Protein AF-A0AAW1U7J5-F1 (afdb_monomer)

Nearest PDB structures (foldseek):
  4kqg-assembly1_A  TM=2.653E-01  e=1.008E+00  Salmonella enterica subsp. enterica serovar Typhimurium str. LT2
  4kqi-assembly1_A-2  TM=2.482E-01  e=2.403E+00  Salmonella enterica subsp. enterica serovar Typhimurium str. LT2
  7yfx-assembly1_A  TM=1.403E-01  e=8.371E-01  Homo sapiens
  7yg6-assembly1_A  TM=1.435E-01  e=1.762E+00  Ephydatia fluviatilis

Radius of gyration: 17.74 Å; Cα contacts (8 Å, |Δi|>4): 328; chains: 1; bounding box: 47×43×51 Å

Foldseek 3Di:
DDPPCPWAEAEEEFAVNLVVVLVVCQVPPAQDDDDVDDDDRDRQFWLLSVLQVSLVVVVVVVVDPRHFEYEYFYFALDCPDVVVVVLCVQCVPPDQDQDARPDRRHTDDPNSVSQSSHSNSSLNSLLHNVVCCLVNNQAEQSHKYKYACNHPQRQWIWIDHHNDIDTDPQLRDPDRGRLVSVVSVVVVCVVVTHPHYDYDDPDVVSVVVVD

Solvent-accessible surface area (backbone atoms only — not comparable to full-atom values): 12088 Å² total; per-residue (Å²): 139,74,94,75,83,72,51,39,25,32,40,40,39,32,31,67,50,56,52,48,48,46,43,62,68,46,65,45,87,64,83,68,82,83,65,97,72,86,80,81,87,72,79,66,58,21,49,37,48,44,45,45,56,52,30,51,58,60,53,54,54,55,74,41,89,54,34,37,36,39,36,46,32,35,47,45,75,55,93,85,39,70,64,47,54,54,37,52,65,76,39,74,90,58,96,70,84,82,56,83,71,85,51,46,83,34,62,58,64,92,67,41,79,60,42,81,64,37,63,66,34,45,43,36,51,41,26,50,50,56,73,43,36,80,78,45,43,85,39,48,75,86,28,39,38,36,42,32,20,27,49,95,59,43,36,45,23,35,38,36,35,37,95,46,74,44,79,39,76,91,56,50,40,87,60,52,46,19,62,72,44,43,51,56,55,50,54,52,40,49,76,76,57,37,69,42,80,46,77,51,67,88,52,66,66,50,58,63,75,72,108

Sequence (211 aa):
MTASERGLNTRILASYELLNYCKYLFDSDGFYRKSPKSQLLVEVLTFGDFAEVFFKKIMEFYALPGVKRIDLIFDRYDDISIKFLETKLRIQNQIIKNIIISNDSTKIPTDCKAFPTNAHNKLQLVRFLCANAPKYAQVKEDCEMYICGGFDDTTKCFKLQGSSICEVLELQSNHLEADSRMFAHIFHAVRIQSAHIIIISADTDVFVLAV

Organism: NCBI:txid420089

Mean predicted aligned error: 10.11 Å

pLDDT: mean 75.15, std 18.45, range [29.33, 96.88]

Secondary structure (DSSP, 8-state):
--TT--PEEEEEEEHHHHHHHHHHHHHSTTT----SS--------BHHHHHHHHHHHHHHGGGSTTEEEEEEEPPP--TTSHHHHHHHHHTTT--PPP----STTPBPPS-TTTGGG-HHHHHHHHHHHHHHHHHH----TT-EEEEESSSSSTT-EEEEETTEEEE-GGG----SSHHHHHHHHHHHHHHHTEEEEEEE---HHHHHHT-

Structure (mmCIF, N/CA/C/O backbone):
data_AF-A0AAW1U7J5-F1
#
_entry.id   AF-A0AAW1U7J5-F1
#
loop_
_atom_site.group_PDB
_atom_site.id
_atom_site.type_symbol
_atom_site.label_atom_id
_atom_site.label_alt_id
_atom_site.label_comp_id
_atom_site.label_asym_id
_atom_site.label_entity_id
_atom_site.label_seq_id
_atom_site.pdbx_PDB_ins_code
_atom_site.Cartn_x
_atom_site.Cartn_y
_atom_site.Cartn_z
_atom_site.occupancy
_atom_site.B_iso_or_equiv
_atom_site.auth_seq_id
_atom_site.auth_comp_id
_atom_site.auth_asym_id
_atom_site.auth_atom_id
_atom_site.pdbx_PDB_model_num
ATOM 1 N N . MET A 1 1 ? -31.516 2.464 24.614 1.00 37.09 1 MET A N 1
ATOM 2 C CA . MET A 1 1 ? -30.494 2.074 23.620 1.00 37.09 1 MET A CA 1
ATOM 3 C C . MET A 1 1 ? -30.322 3.218 22.638 1.00 37.09 1 MET A C 1
ATOM 5 O O . MET A 1 1 ? -31.229 3.487 21.864 1.00 37.09 1 MET A O 1
ATOM 9 N N . THR A 1 2 ? -29.222 3.958 22.749 1.00 30.81 2 THR A N 1
ATOM 10 C CA . THR A 1 2 ? -28.882 5.104 21.893 1.00 30.81 2 THR A CA 1
ATOM 11 C C . THR A 1 2 ? -28.003 4.649 20.729 1.00 30.81 2 THR A C 1
ATOM 13 O O . THR A 1 2 ? -27.149 3.787 20.891 1.00 30.81 2 THR A O 1
ATOM 16 N N . ALA A 1 3 ? -28.221 5.231 19.551 1.00 35.44 3 ALA A N 1
ATOM 17 C CA . ALA A 1 3 ? -27.654 4.848 18.255 1.00 35.44 3 ALA A CA 1
ATOM 18 C C . ALA A 1 3 ? -26.143 5.148 18.058 1.00 35.44 3 ALA A C 1
ATOM 20 O O . ALA A 1 3 ? -25.737 5.523 16.955 1.00 35.44 3 ALA A O 1
ATOM 21 N N . SER A 1 4 ? -25.312 5.027 19.102 1.00 37.19 4 SER A N 1
ATOM 22 C CA . SER A 1 4 ? -23.892 5.425 19.080 1.00 37.19 4 SER A CA 1
ATOM 23 C C . SER A 1 4 ? -22.879 4.282 18.949 1.00 37.19 4 SER A C 1
ATOM 25 O O . SER A 1 4 ? -21.699 4.568 18.795 1.00 37.19 4 SER A O 1
ATOM 27 N N . GLU A 1 5 ? -23.291 3.014 18.926 1.00 42.34 5 GLU A N 1
ATOM 28 C CA . GLU A 1 5 ? -22.397 1.879 18.622 1.00 42.34 5 GLU A CA 1
ATOM 29 C C . GLU A 1 5 ? -22.378 1.576 17.116 1.00 42.34 5 GLU A C 1
ATOM 31 O O . GLU A 1 5 ? -22.622 0.456 16.669 1.00 42.34 5 GLU A O 1
ATOM 36 N N . ARG A 1 6 ? -22.131 2.597 16.287 1.00 45.94 6 ARG A N 1
ATOM 37 C CA . ARG A 1 6 ? -21.821 2.356 14.872 1.00 45.94 6 ARG A CA 1
ATOM 38 C C . ARG A 1 6 ? -20.408 1.795 14.824 1.00 45.94 6 ARG A C 1
ATOM 40 O O . ARG A 1 6 ? -19.452 2.542 15.008 1.00 45.94 6 ARG A O 1
ATOM 47 N N . GLY A 1 7 ? -20.305 0.481 14.659 1.00 51.81 7 GLY A N 1
ATOM 48 C CA . GLY A 1 7 ? -19.026 -0.209 14.620 1.00 51.81 7 GLY A CA 1
ATOM 49 C C . GLY A 1 7 ? -18.080 0.349 13.554 1.00 51.81 7 GLY A C 1
ATOM 50 O O . GLY A 1 7 ? -18.493 1.012 12.601 1.00 51.81 7 GLY A O 1
ATOM 51 N N . LEU A 1 8 ? -16.788 0.113 13.765 1.00 56.59 8 LEU A N 1
ATOM 52 C CA . LEU A 1 8 ? -15.719 0.629 12.918 1.00 56.59 8 LEU A CA 1
ATOM 53 C C . LEU A 1 8 ? -15.859 0.059 11.500 1.00 56.59 8 LEU A C 1
ATOM 55 O O . LEU A 1 8 ? -15.988 -1.158 11.325 1.00 56.59 8 LEU A O 1
ATOM 59 N N . ASN A 1 9 ? -15.838 0.943 10.500 1.00 68.81 9 ASN A N 1
ATOM 60 C CA . ASN A 1 9 ? -15.804 0.554 9.097 1.00 68.81 9 ASN A CA 1
ATOM 61 C C . ASN A 1 9 ? -14.342 0.426 8.658 1.00 68.81 9 ASN A C 1
ATOM 63 O O . ASN A 1 9 ? -13.539 1.346 8.848 1.00 68.81 9 ASN A O 1
ATOM 67 N N . THR A 1 10 ? -14.020 -0.694 8.019 1.00 70.69 10 THR A N 1
ATOM 68 C CA . THR A 1 10 ? -12.684 -0.978 7.484 1.00 70.69 10 THR A CA 1
ATOM 69 C C . THR A 1 10 ? -12.745 -1.051 5.966 1.00 70.69 10 THR A C 1
ATOM 71 O O . THR A 1 10 ? -13.644 -1.686 5.408 1.00 70.69 10 THR A O 1
ATOM 74 N N . ARG A 1 11 ? -11.796 -0.398 5.288 1.00 74.44 11 ARG A N 1
ATOM 75 C CA . ARG A 1 11 ? -11.639 -0.475 3.829 1.00 74.44 11 ARG A CA 1
ATOM 76 C C . ARG A 1 11 ? -10.357 -1.203 3.471 1.00 74.44 11 ARG A C 1
ATOM 78 O O . ARG A 1 11 ? -9.285 -0.819 3.921 1.00 74.44 11 ARG A O 1
ATOM 85 N N . ILE A 1 12 ? -10.471 -2.220 2.628 1.00 69.56 12 ILE A N 1
ATOM 86 C CA . ILE A 1 12 ? -9.329 -3.021 2.180 1.00 69.56 12 ILE A CA 1
ATOM 87 C C . ILE A 1 12 ? -9.182 -2.842 0.672 1.00 69.56 12 ILE A C 1
ATOM 89 O O . ILE A 1 12 ? -10.137 -3.049 -0.082 1.00 69.56 12 ILE A O 1
ATOM 93 N N . LEU A 1 13 ? -7.993 -2.408 0.256 1.00 71.56 13 LEU A N 1
ATOM 94 C CA . LEU A 1 13 ? -7.638 -2.058 -1.116 1.00 71.56 13 LEU A CA 1
ATOM 95 C C . LEU A 1 13 ? -6.526 -2.991 -1.606 1.00 71.56 13 LEU A C 1
ATOM 97 O O . LEU A 1 13 ? -5.436 -3.036 -1.029 1.00 71.56 13 LEU A O 1
ATOM 101 N N . ALA A 1 14 ? -6.800 -3.714 -2.691 1.00 61.44 14 ALA A N 1
ATOM 102 C CA . ALA A 1 14 ? -5.860 -4.647 -3.306 1.00 61.44 14 ALA A CA 1
ATOM 103 C C . ALA A 1 14 ? -4.998 -3.999 -4.399 1.00 61.44 14 ALA A C 1
ATOM 105 O O . ALA A 1 14 ? -5.389 -3.023 -5.043 1.00 61.44 14 ALA A O 1
ATOM 106 N N . SER A 1 15 ? -3.837 -4.601 -4.659 1.00 57.75 15 SER A N 1
ATOM 107 C CA . SER A 1 15 ? -2.801 -4.089 -5.562 1.00 57.75 15 SER A CA 1
ATOM 108 C C . SER A 1 15 ? -3.293 -3.810 -6.983 1.00 57.75 15 SER A C 1
ATOM 110 O O . SER A 1 15 ? -2.866 -2.831 -7.598 1.00 57.75 15 SER A O 1
ATOM 112 N N . TYR A 1 16 ? -4.204 -4.640 -7.500 1.00 50.31 16 TYR A N 1
ATOM 113 C CA . TYR A 1 16 ? -4.695 -4.536 -8.871 1.00 50.31 16 TYR A CA 1
ATOM 114 C C . TYR A 1 16 ? -5.473 -3.234 -9.096 1.00 50.31 16 TYR A C 1
ATOM 116 O O . TYR A 1 16 ? -5.286 -2.564 -10.113 1.00 50.31 16 TYR A O 1
ATOM 124 N N . GLU A 1 17 ? -6.261 -2.813 -8.105 1.00 50.72 17 GLU A N 1
ATOM 125 C CA . GLU A 1 17 ? -6.959 -1.525 -8.104 1.00 50.72 17 GLU A CA 1
ATOM 126 C C . GLU A 1 17 ? -5.979 -0.359 -8.047 1.00 50.72 17 GLU A C 1
ATOM 128 O O . GLU A 1 17 ? -6.113 0.601 -8.801 1.00 50.72 17 GLU A O 1
ATOM 133 N N . LEU A 1 18 ? -4.942 -0.466 -7.211 1.00 54.41 18 LEU A N 1
ATOM 134 C CA . LEU A 1 18 ? -3.921 0.570 -7.044 1.00 54.41 18 LEU A CA 1
ATOM 135 C C . LEU A 1 18 ? -3.080 0.738 -8.319 1.00 54.41 18 LEU A C 1
ATOM 137 O O . LEU A 1 18 ? -2.801 1.865 -8.724 1.00 54.41 18 LEU A O 1
ATOM 141 N N . LEU A 1 19 ? -2.737 -0.357 -9.005 1.00 52.56 19 LEU A N 1
ATOM 142 C CA . LEU A 1 19 ? -1.993 -0.357 -10.270 1.00 52.56 19 LEU A CA 1
ATOM 143 C C . LEU A 1 19 ? -2.857 0.018 -11.480 1.00 52.56 19 LEU A C 1
ATOM 145 O O . LEU A 1 19 ? -2.350 0.645 -12.408 1.00 52.56 19 LEU A O 1
ATOM 149 N N . ASN A 1 20 ? -4.153 -0.296 -11.489 1.00 50.88 20 ASN A N 1
ATOM 150 C CA . ASN A 1 20 ? -5.071 0.276 -12.475 1.00 50.88 20 ASN A CA 1
ATOM 151 C C . ASN A 1 20 ? -5.303 1.765 -12.213 1.00 50.88 20 ASN A C 1
ATOM 153 O O . ASN A 1 20 ? -5.402 2.529 -13.165 1.00 50.88 20 ASN A O 1
ATOM 157 N N . TYR A 1 21 ? -5.285 2.214 -10.957 1.00 51.72 21 TYR A N 1
ATOM 158 C CA . TYR A 1 21 ? -5.214 3.634 -10.618 1.00 51.72 21 TYR A CA 1
ATOM 159 C C . TYR A 1 21 ? -3.942 4.277 -11.170 1.00 51.72 21 TYR A C 1
ATOM 161 O O . TYR A 1 21 ? -4.008 5.368 -11.728 1.00 51.72 21 TYR A O 1
ATOM 169 N N . CYS A 1 22 ? -2.805 3.577 -11.083 1.00 50.31 22 CYS A N 1
ATOM 170 C CA . CYS A 1 22 ? -1.570 3.984 -11.745 1.00 50.31 22 CYS A CA 1
ATOM 171 C C . CYS A 1 22 ? -1.787 4.082 -13.257 1.00 50.31 22 CYS A C 1
ATOM 173 O O . CYS A 1 22 ? -1.478 5.118 -13.823 1.00 50.31 22 CYS A O 1
ATOM 175 N N . LYS A 1 23 ? -2.398 3.077 -13.904 1.00 48.69 23 LYS A N 1
ATOM 176 C CA . LYS A 1 23 ? -2.769 3.159 -15.328 1.00 48.69 23 LYS A CA 1
ATOM 177 C C . LYS A 1 23 ? -3.668 4.355 -15.617 1.00 48.69 23 LYS A C 1
ATOM 179 O O . LYS A 1 23 ? -3.368 5.081 -16.539 1.00 48.69 23 LYS A O 1
ATOM 184 N N . TYR A 1 24 ? -4.694 4.653 -14.823 1.00 49.06 24 TYR A N 1
ATOM 185 C CA . TYR A 1 24 ? -5.525 5.850 -15.020 1.00 49.06 24 TYR A CA 1
ATOM 186 C C . TYR A 1 24 ? -4.761 7.164 -14.822 1.00 49.06 24 TYR A C 1
ATOM 188 O O . TYR A 1 24 ? -5.084 8.153 -15.476 1.00 49.06 24 TYR A O 1
ATOM 196 N N . LEU A 1 25 ? -3.769 7.184 -13.931 1.00 48.84 25 LEU A N 1
ATOM 197 C CA . LEU A 1 25 ? -2.843 8.305 -13.766 1.00 48.84 25 LEU A CA 1
ATOM 198 C C . LEU A 1 25 ? -1.830 8.381 -14.929 1.00 48.84 25 LEU A C 1
ATOM 200 O O . LEU A 1 25 ? -1.331 9.460 -15.214 1.00 48.84 25 LEU A O 1
ATOM 204 N N . PHE A 1 26 ? -1.570 7.267 -15.619 1.00 46.38 26 PHE A N 1
ATOM 205 C CA . PHE A 1 26 ? -0.575 7.111 -16.685 1.00 46.38 26 PHE A CA 1
ATOM 206 C C . PHE A 1 26 ? -1.138 7.150 -18.129 1.00 46.38 26 PHE A C 1
ATOM 208 O O . PHE A 1 26 ? -0.406 7.525 -19.041 1.00 46.38 26 PHE A O 1
ATOM 215 N N . ASP A 1 27 ? -2.401 6.771 -18.364 1.00 40.53 27 ASP A N 1
ATOM 216 C CA . ASP A 1 27 ? -3.018 6.548 -19.689 1.00 40.53 27 ASP A CA 1
ATOM 217 C C . ASP A 1 27 ? -3.861 7.725 -20.199 1.00 40.53 27 ASP A C 1
ATOM 219 O O . ASP A 1 27 ? -4.221 7.744 -21.377 1.00 40.53 27 ASP A O 1
ATOM 223 N N . SER A 1 28 ? -4.199 8.721 -19.374 1.00 36.72 28 SER A N 1
ATOM 224 C CA . SER A 1 28 ? -4.905 9.902 -19.885 1.00 36.72 28 SER A CA 1
ATOM 225 C C . SER A 1 28 ? -3.916 10.817 -20.612 1.00 36.72 28 SER A C 1
ATOM 227 O O . SER A 1 28 ? -3.286 11.614 -19.936 1.00 36.72 28 SER A O 1
ATOM 229 N N . ASP A 1 29 ? -3.739 10.649 -21.929 1.00 36.91 29 ASP A N 1
ATOM 230 C CA . ASP A 1 29 ? -3.160 11.564 -22.947 1.00 36.91 29 ASP A CA 1
ATOM 231 C C . ASP A 1 29 ? -2.323 12.788 -22.469 1.00 36.91 29 ASP A C 1
ATOM 233 O O . ASP A 1 29 ? -2.483 13.908 -22.954 1.00 36.91 29 ASP A O 1
ATOM 237 N N . GLY A 1 30 ? -1.384 12.577 -21.539 1.00 39.81 30 GLY A N 1
ATOM 238 C CA . GLY A 1 30 ? -0.792 13.639 -20.718 1.00 39.81 30 GLY A CA 1
ATOM 239 C C . GLY A 1 30 ? -1.782 14.137 -19.657 1.00 39.81 30 GLY A C 1
ATOM 240 O O . GLY A 1 30 ? -2.872 14.562 -20.008 1.00 39.81 30 GLY A O 1
ATOM 241 N N . PHE A 1 31 ? -1.401 14.053 -18.374 1.00 47.09 31 PHE A N 1
ATOM 242 C CA . PHE A 1 31 ? -2.051 14.477 -17.111 1.00 47.09 31 PHE A CA 1
ATOM 243 C C . PHE A 1 31 ? -3.155 15.577 -17.137 1.00 47.09 31 PHE A C 1
ATOM 245 O O . PHE A 1 31 ? -3.137 16.529 -16.358 1.00 47.09 31 PHE A O 1
ATOM 252 N N . TYR A 1 32 ? -4.191 15.433 -17.961 1.00 35.47 32 TYR A N 1
ATOM 253 C CA . TYR A 1 32 ? -5.271 16.397 -18.142 1.00 35.47 32 TYR A CA 1
ATOM 254 C C . TYR A 1 32 ? -6.621 15.683 -18.080 1.00 35.47 32 TYR A C 1
ATOM 256 O O . TYR A 1 32 ? -7.311 15.505 -19.083 1.00 35.47 32 TYR A O 1
ATOM 264 N N . ARG A 1 33 ? -7.084 15.343 -16.874 1.00 32.91 33 ARG A N 1
ATOM 265 C CA . ARG A 1 33 ? -8.532 15.225 -16.655 1.00 32.91 33 ARG A CA 1
ATOM 266 C C . ARG A 1 33 ? -9.073 16.602 -16.281 1.00 32.91 33 ARG A C 1
ATOM 268 O O . ARG A 1 33 ? -8.924 17.054 -15.149 1.00 32.91 33 ARG A O 1
ATOM 275 N N . LYS A 1 34 ? -9.729 17.266 -17.239 1.00 29.33 34 LYS A N 1
ATOM 276 C CA . LYS A 1 34 ? -10.626 18.398 -16.964 1.00 29.33 34 LYS A CA 1
ATOM 277 C C . LYS A 1 34 ? -11.736 17.921 -16.017 1.00 29.33 34 LYS A C 1
ATOM 279 O O . LYS A 1 34 ? -12.674 17.256 -16.445 1.00 29.33 34 LYS A O 1
ATOM 284 N N . SER A 1 35 ? -11.638 18.268 -14.736 1.00 33.41 35 SER A N 1
ATOM 285 C CA . SER A 1 35 ? -12.807 18.337 -13.853 1.00 33.41 35 SER A CA 1
ATOM 286 C C . SER A 1 35 ? -13.672 19.529 -14.299 1.00 33.41 35 SER A C 1
ATOM 288 O O . SER A 1 35 ? -13.108 20.601 -14.536 1.00 33.41 35 SER A O 1
ATOM 290 N N . PRO A 1 36 ? -15.011 19.410 -14.424 1.00 35.56 36 PRO A N 1
ATOM 291 C CA . PRO A 1 36 ? -15.847 20.477 -14.982 1.00 35.56 36 PRO A CA 1
ATOM 292 C C . PRO A 1 36 ? -15.944 21.754 -14.137 1.00 35.56 36 PRO A C 1
ATOM 294 O O . PRO A 1 36 ? -16.615 22.690 -14.563 1.00 35.56 36 PRO A O 1
ATOM 297 N N . LYS A 1 37 ? -15.332 21.827 -12.948 1.00 32.97 37 LYS A N 1
ATOM 298 C CA . LYS A 1 37 ? -15.386 23.019 -12.089 1.00 32.97 37 LYS A CA 1
ATOM 299 C C . LYS A 1 37 ? -14.062 23.213 -11.339 1.00 32.97 37 LYS A C 1
ATOM 301 O O . LYS A 1 37 ? -13.830 22.593 -10.313 1.00 32.97 37 LYS A O 1
ATOM 306 N N . SER A 1 38 ? -13.198 24.045 -11.924 1.00 39.78 38 SER A N 1
ATOM 307 C CA . SER A 1 38 ? -12.177 24.898 -11.283 1.00 39.78 38 SER A CA 1
ATOM 308 C C . SER A 1 38 ? -11.554 24.435 -9.949 1.00 39.78 38 SER A C 1
ATOM 310 O O . SER A 1 38 ? -12.132 24.702 -8.901 1.00 39.78 38 SER A O 1
ATOM 312 N N . GLN A 1 39 ? -10.328 23.888 -9.991 1.00 35.62 39 GLN A N 1
ATOM 313 C CA . GLN A 1 39 ? -9.107 24.420 -9.333 1.00 35.62 39 GLN A CA 1
ATOM 314 C C . GLN A 1 39 ? -7.958 23.380 -9.336 1.00 35.62 39 GLN A C 1
ATOM 316 O O . GLN A 1 39 ? -8.137 22.254 -8.890 1.00 35.62 39 GLN A O 1
ATOM 321 N N . LEU A 1 40 ? -6.786 23.819 -9.827 1.00 33.94 40 LEU A N 1
ATOM 322 C CA . LEU A 1 40 ? -5.441 23.202 -9.795 1.00 33.94 40 LEU A CA 1
ATOM 323 C C . LEU A 1 40 ? -5.241 21.850 -10.513 1.00 33.94 40 LEU A C 1
ATOM 325 O O . LEU A 1 40 ? -5.468 20.773 -9.970 1.00 33.94 40 LEU A O 1
ATOM 329 N N . LEU A 1 41 ? -4.705 21.933 -11.737 1.00 41.28 41 LEU A N 1
ATOM 330 C CA . LEU A 1 41 ? -4.000 20.833 -12.399 1.00 41.28 41 LEU A CA 1
ATOM 331 C C . LEU A 1 41 ? -2.649 20.658 -11.693 1.00 41.28 41 LEU A C 1
ATOM 333 O O . LEU A 1 41 ? -1.786 21.523 -11.818 1.00 41.28 41 LEU A O 1
ATOM 337 N N . VAL A 1 42 ? -2.478 19.586 -10.922 1.00 50.94 42 VAL A N 1
ATOM 338 C CA . VAL A 1 42 ? -1.154 19.202 -10.414 1.00 50.94 42 VAL A CA 1
ATOM 339 C C . VAL A 1 42 ? -0.480 18.403 -11.520 1.00 50.94 42 VAL A C 1
ATOM 341 O O . VAL A 1 42 ? -0.927 17.306 -11.853 1.00 50.94 42 VAL A O 1
ATOM 344 N N . GLU A 1 43 ? 0.541 18.986 -12.140 1.00 64.00 43 GLU A N 1
ATOM 345 C CA . GLU A 1 43 ? 1.389 18.277 -13.093 1.00 64.00 43 GLU A CA 1
ATOM 346 C C . GLU A 1 43 ? 2.219 17.252 -12.311 1.00 64.00 43 GLU A C 1
ATOM 348 O O . GLU A 1 43 ? 3.011 17.615 -11.447 1.00 64.00 43 GLU A O 1
ATOM 353 N N . VAL A 1 44 ? 1.992 15.964 -12.562 1.00 73.81 44 VAL A N 1
ATOM 354 C CA . VAL A 1 44 ? 2.709 14.885 -11.877 1.00 73.81 44 VAL A CA 1
ATOM 355 C C . VAL A 1 44 ? 3.938 14.541 -12.713 1.00 73.81 44 VAL A C 1
ATOM 357 O O . VAL A 1 44 ? 3.861 13.774 -13.672 1.00 73.81 44 VAL A O 1
ATOM 360 N N . LEU A 1 45 ? 5.073 15.157 -12.390 1.00 82.62 45 LEU A N 1
ATOM 361 C CA . LEU A 1 45 ? 6.310 15.039 -13.170 1.00 82.62 45 LEU A CA 1
ATOM 362 C C . LEU A 1 45 ? 7.269 14.003 -12.590 1.00 82.62 45 LEU A C 1
ATOM 364 O O . LEU A 1 45 ? 8.114 13.446 -13.302 1.00 82.62 45 LEU A O 1
ATOM 368 N N . THR A 1 46 ? 7.153 13.758 -11.293 1.00 89.69 46 THR A N 1
ATOM 369 C CA . THR A 1 46 ? 8.068 12.935 -10.517 1.00 89.69 46 THR A CA 1
ATOM 370 C C . THR A 1 46 ? 7.323 11.870 -9.720 1.00 89.69 46 THR A C 1
ATOM 372 O O . THR A 1 46 ? 6.113 11.957 -9.496 1.00 89.69 46 THR A O 1
ATOM 375 N N . PHE A 1 47 ? 8.037 10.833 -9.284 1.00 89.06 47 PHE A N 1
ATOM 376 C CA . PHE A 1 47 ? 7.454 9.810 -8.419 1.00 89.06 47 PHE A CA 1
ATOM 377 C C . PHE A 1 47 ? 7.023 10.385 -7.060 1.00 89.06 47 PHE A C 1
ATOM 379 O O . PHE A 1 47 ? 6.063 9.885 -6.479 1.00 89.06 47 PHE A O 1
ATOM 386 N N . GLY A 1 48 ? 7.649 11.467 -6.588 1.00 92.38 48 GLY A N 1
ATOM 387 C CA . GLY A 1 48 ? 7.203 12.222 -5.417 1.00 92.38 48 GLY A CA 1
ATOM 388 C C . GLY A 1 48 ? 5.821 12.844 -5.609 1.00 92.38 48 GLY A C 1
ATOM 389 O O . GLY A 1 48 ? 4.937 12.616 -4.783 1.00 92.38 48 GLY A O 1
ATOM 390 N N . ASP A 1 49 ? 5.609 13.545 -6.728 1.00 88.00 49 ASP A N 1
ATOM 391 C CA . ASP A 1 49 ? 4.293 14.108 -7.081 1.00 88.00 49 ASP A CA 1
ATOM 392 C C . ASP A 1 49 ? 3.244 12.991 -7.175 1.00 88.00 49 ASP A C 1
ATOM 394 O O . ASP A 1 49 ? 2.100 13.128 -6.734 1.00 88.00 49 ASP A O 1
ATOM 398 N N . PHE A 1 50 ? 3.648 11.844 -7.733 1.00 86.81 50 PHE A N 1
ATOM 399 C CA . PHE A 1 50 ? 2.782 10.680 -7.853 1.00 86.81 50 PHE A CA 1
ATOM 400 C C . PHE A 1 50 ? 2.385 10.128 -6.485 1.00 86.81 50 PHE A C 1
ATOM 402 O O . PHE A 1 50 ? 1.199 9.889 -6.258 1.00 86.81 50 PHE A O 1
ATOM 409 N N . ALA A 1 51 ? 3.341 9.937 -5.571 1.00 90.19 51 ALA A N 1
ATOM 410 C CA . ALA A 1 51 ? 3.056 9.458 -4.223 1.00 90.19 51 ALA A CA 1
ATOM 411 C C . ALA A 1 51 ? 2.146 10.425 -3.464 1.00 90.19 51 ALA A C 1
ATOM 413 O O . ALA A 1 51 ? 1.206 9.975 -2.811 1.00 90.19 51 ALA A O 1
ATOM 414 N N . GLU A 1 52 ? 2.360 11.735 -3.592 1.00 90.12 52 GLU A N 1
ATOM 415 C CA . GLU A 1 52 ? 1.491 12.735 -2.975 1.00 90.12 52 GLU A CA 1
ATOM 416 C C . GLU A 1 52 ? 0.044 12.601 -3.469 1.00 90.12 52 GLU A C 1
ATOM 418 O O . GLU A 1 52 ? -0.879 12.465 -2.661 1.00 90.12 52 GLU A O 1
ATOM 423 N N . VAL A 1 53 ? -0.169 12.562 -4.789 1.00 85.50 53 VAL A N 1
ATOM 424 C CA . VAL A 1 53 ? -1.511 12.401 -5.375 1.00 85.50 53 VAL A CA 1
ATOM 425 C C . VAL A 1 53 ? -2.129 11.056 -4.993 1.00 85.50 53 VAL A C 1
ATOM 427 O O . VAL A 1 53 ? -3.318 10.994 -4.670 1.00 85.50 53 VAL A O 1
ATOM 430 N N . PHE A 1 54 ? -1.338 9.984 -5.016 1.00 86.38 54 PHE A N 1
ATOM 431 C CA . PHE A 1 54 ? -1.766 8.640 -4.648 1.00 86.38 54 PHE A CA 1
ATOM 432 C C . PHE A 1 54 ? -2.261 8.600 -3.199 1.00 86.38 54 PHE A C 1
ATOM 434 O O . PHE A 1 54 ? -3.426 8.280 -2.958 1.00 86.38 54 P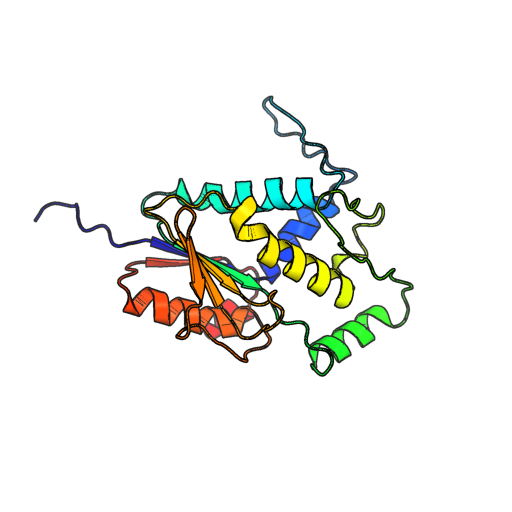HE A O 1
ATOM 441 N N . PHE A 1 55 ? -1.423 8.986 -2.234 1.00 89.19 55 PHE A N 1
ATOM 442 C CA . PHE A 1 55 ? -1.781 8.929 -0.819 1.00 89.19 55 PHE A CA 1
ATOM 443 C C . PHE A 1 55 ? -2.873 9.928 -0.457 1.00 89.19 55 PHE A C 1
ATOM 445 O O . PHE A 1 55 ? -3.749 9.573 0.329 1.00 89.19 55 PHE A O 1
ATOM 452 N N . LYS A 1 56 ? -2.915 11.115 -1.077 1.00 86.62 56 LYS A N 1
ATOM 453 C CA . LYS A 1 56 ? -4.025 12.062 -0.899 1.00 86.62 56 LYS A CA 1
ATOM 454 C C . LYS A 1 56 ? -5.372 11.416 -1.227 1.00 86.62 56 LYS A C 1
ATOM 456 O O . LYS A 1 56 ? -6.296 11.519 -0.426 1.00 86.62 56 LYS A O 1
ATOM 461 N N . LYS A 1 57 ? -5.468 10.690 -2.345 1.00 83.00 57 LYS A N 1
ATOM 462 C CA . LYS A 1 57 ? -6.693 9.962 -2.716 1.00 83.00 57 LYS A CA 1
ATOM 463 C C . LYS A 1 57 ? -7.018 8.823 -1.760 1.00 83.00 57 LYS A C 1
ATOM 465 O O . LYS A 1 57 ? -8.181 8.624 -1.432 1.00 83.00 57 LYS A O 1
ATOM 470 N N . ILE A 1 58 ? -6.013 8.094 -1.275 1.00 85.31 58 ILE A N 1
ATOM 471 C CA . ILE A 1 58 ? -6.247 7.086 -0.234 1.00 85.31 58 ILE A CA 1
ATOM 472 C C . ILE A 1 58 ? -6.795 7.746 1.041 1.00 85.31 58 ILE A C 1
ATOM 474 O O . ILE A 1 58 ? -7.718 7.218 1.656 1.00 85.31 58 ILE A O 1
ATOM 478 N N . MET A 1 59 ? -6.281 8.919 1.422 1.00 88.56 59 MET A N 1
ATOM 479 C CA . MET A 1 59 ? -6.721 9.622 2.630 1.00 88.56 59 MET A CA 1
ATOM 480 C C . MET A 1 59 ? -8.175 10.105 2.533 1.00 88.56 59 MET A C 1
ATOM 482 O O . MET A 1 59 ? -8.848 10.195 3.559 1.00 88.56 59 MET A O 1
ATOM 486 N N . GLU A 1 60 ? -8.698 10.357 1.328 1.00 86.06 60 GLU A N 1
ATOM 487 C CA . GLU A 1 60 ? -10.107 10.728 1.121 1.00 86.06 60 GLU A CA 1
ATOM 488 C C . GLU A 1 60 ? -11.079 9.652 1.635 1.00 86.06 60 GLU A C 1
ATOM 490 O O . GLU A 1 60 ? -12.187 9.982 2.061 1.00 86.06 60 GLU A O 1
ATOM 495 N N . PHE A 1 61 ? -10.673 8.378 1.696 1.00 84.25 61 PHE A N 1
ATOM 496 C CA . PHE A 1 61 ? -11.517 7.322 2.261 1.00 84.25 61 PHE A CA 1
ATOM 497 C C . PHE A 1 61 ? -11.809 7.513 3.754 1.00 84.25 61 PHE A C 1
ATOM 499 O O . PHE A 1 61 ? -12.883 7.111 4.199 1.00 84.25 61 PHE A O 1
ATOM 506 N N . TYR A 1 62 ? -10.926 8.166 4.517 1.00 86.62 62 TYR A N 1
ATOM 507 C CA . TYR A 1 62 ? -11.190 8.498 5.924 1.00 86.62 62 TYR A CA 1
ATOM 508 C C . TYR A 1 62 ? -12.243 9.600 6.100 1.00 86.62 62 TYR A C 1
ATOM 510 O O . TYR A 1 62 ? -12.767 9.775 7.199 1.00 86.62 62 TYR A O 1
ATOM 518 N N . ALA A 1 63 ? -12.582 10.351 5.044 1.00 85.25 63 ALA A N 1
ATOM 519 C CA . ALA A 1 63 ? -13.692 11.305 5.089 1.00 85.25 63 ALA A CA 1
ATOM 520 C C . ALA A 1 63 ? -15.063 10.606 5.065 1.00 85.25 63 ALA A C 1
ATOM 522 O O . ALA A 1 63 ? -16.086 11.230 5.355 1.00 85.25 63 ALA A O 1
ATOM 523 N N . LEU A 1 64 ? -15.103 9.313 4.727 1.00 82.38 64 LEU A N 1
ATOM 524 C CA . LEU A 1 64 ? -16.332 8.536 4.720 1.00 82.38 64 LEU A CA 1
ATOM 525 C C . LEU A 1 64 ? -16.751 8.172 6.154 1.00 82.38 64 LEU A C 1
ATOM 527 O O . LEU A 1 64 ? -15.905 7.798 6.971 1.00 82.38 64 LEU A O 1
ATOM 531 N N . PRO A 1 65 ? -18.057 8.225 6.479 1.00 79.69 65 PRO A N 1
ATOM 532 C CA . PRO A 1 65 ? -18.532 7.968 7.832 1.00 79.69 65 PRO A CA 1
ATOM 533 C C . PRO A 1 65 ? -18.063 6.620 8.394 1.00 79.69 65 PRO A C 1
ATOM 535 O O . PRO A 1 65 ? -18.277 5.565 7.795 1.00 79.69 65 PRO A O 1
ATOM 538 N N . GLY A 1 66 ? -17.447 6.666 9.577 1.00 81.25 66 GLY A N 1
ATOM 539 C CA . GLY A 1 66 ? -17.033 5.486 10.338 1.00 81.25 66 GLY A CA 1
ATOM 540 C C . GLY A 1 66 ? -15.772 4.781 9.832 1.00 81.25 66 GLY A C 1
ATOM 541 O O . GLY A 1 66 ? -15.374 3.799 10.452 1.00 81.25 66 GLY A O 1
ATOM 542 N N . VAL A 1 67 ? -15.135 5.246 8.747 1.00 85.44 67 VAL A N 1
ATOM 543 C CA . VAL A 1 67 ? -13.882 4.647 8.261 1.00 85.44 67 VAL A CA 1
ATOM 544 C C . VAL A 1 67 ? -12.733 5.070 9.166 1.00 85.44 67 VAL A C 1
ATOM 546 O O . VAL A 1 67 ? -12.378 6.246 9.209 1.00 85.44 67 VAL A O 1
ATOM 549 N N . LYS A 1 68 ? -12.156 4.107 9.887 1.00 89.81 68 LYS A N 1
ATOM 550 C CA . LYS A 1 68 ? -10.991 4.319 10.768 1.00 89.81 68 LYS A CA 1
ATOM 551 C C . LYS A 1 68 ? -9.780 3.491 10.379 1.00 89.81 68 LYS A C 1
ATOM 553 O O . LYS A 1 68 ? -8.693 3.754 10.872 1.00 89.81 68 LYS A O 1
ATOM 558 N N . ARG A 1 69 ? -9.957 2.534 9.471 1.00 91.75 69 ARG A N 1
ATOM 559 C CA . ARG A 1 69 ? -8.905 1.624 9.048 1.00 91.75 69 ARG A CA 1
ATOM 560 C C . ARG A 1 69 ? -8.873 1.477 7.533 1.00 91.75 69 ARG A C 1
ATOM 562 O O . ARG A 1 69 ? -9.918 1.250 6.912 1.00 91.75 69 ARG A O 1
ATOM 569 N N . ILE A 1 70 ? -7.676 1.592 6.965 1.00 90.94 70 ILE A N 1
ATOM 570 C CA . ILE A 1 70 ? -7.400 1.322 5.553 1.00 90.94 70 ILE A CA 1
ATOM 571 C C . ILE A 1 70 ? -6.251 0.325 5.433 1.00 90.94 70 ILE A C 1
ATOM 573 O O . ILE A 1 70 ? -5.181 0.552 5.986 1.00 90.94 70 ILE A O 1
ATOM 577 N N . ASP A 1 71 ? -6.426 -0.722 4.636 1.00 91.62 71 ASP A N 1
ATOM 578 C CA . ASP A 1 71 ? -5.376 -1.702 4.361 1.00 91.62 71 ASP A CA 1
ATOM 579 C C . ASP A 1 71 ? -4.969 -1.597 2.882 1.00 91.62 71 ASP A C 1
ATOM 581 O O . ASP A 1 71 ? -5.785 -1.834 1.991 1.00 91.62 71 ASP A O 1
ATOM 585 N N . LEU A 1 72 ? -3.717 -1.207 2.624 1.00 91.06 72 LEU A N 1
ATOM 586 C CA . LEU A 1 72 ? -3.079 -1.125 1.309 1.00 91.06 72 LEU A CA 1
ATOM 587 C C . LEU A 1 72 ? -2.211 -2.362 1.072 1.00 91.06 72 LEU A C 1
ATOM 589 O O . LEU A 1 72 ? -1.124 -2.499 1.639 1.00 91.06 72 LEU A O 1
ATOM 593 N N . ILE A 1 73 ? -2.683 -3.259 0.214 1.00 89.44 73 ILE A N 1
ATOM 594 C CA . ILE A 1 73 ? -2.084 -4.584 0.051 1.00 89.44 73 ILE A CA 1
ATOM 595 C C . ILE A 1 73 ? -1.500 -4.702 -1.351 1.00 89.44 73 ILE A C 1
ATOM 597 O O . ILE A 1 73 ? -2.242 -4.714 -2.333 1.00 89.44 73 ILE A O 1
ATOM 601 N N . PHE A 1 74 ? -0.174 -4.792 -1.457 1.00 88.62 74 PHE A N 1
ATOM 602 C CA . PHE A 1 74 ? 0.507 -4.973 -2.737 1.00 88.62 74 PHE A CA 1
ATOM 603 C C . PHE A 1 74 ? 0.864 -6.436 -3.006 1.00 88.62 74 PHE A C 1
ATOM 605 O O . PHE A 1 74 ? 1.148 -7.202 -2.084 1.00 88.62 74 PHE A O 1
ATOM 612 N N . ASP A 1 75 ? 0.897 -6.803 -4.290 1.00 85.38 75 ASP A N 1
ATOM 613 C CA . ASP A 1 75 ? 1.495 -8.063 -4.722 1.00 85.38 75 ASP A CA 1
ATOM 614 C C . ASP A 1 75 ? 2.978 -8.084 -4.366 1.00 85.38 75 ASP A C 1
ATOM 616 O O . ASP A 1 75 ? 3.669 -7.061 -4.431 1.00 85.38 75 ASP A O 1
ATOM 620 N N . ARG A 1 76 ? 3.486 -9.280 -4.098 1.00 84.94 76 ARG A N 1
ATOM 621 C CA . ARG A 1 76 ? 4.917 -9.538 -4.048 1.00 84.94 76 ARG A CA 1
ATOM 622 C C . ARG A 1 76 ? 5.450 -9.836 -5.443 1.00 84.94 76 ARG A C 1
ATOM 624 O O . ARG A 1 76 ? 4.830 -10.547 -6.233 1.00 84.94 76 ARG A O 1
ATOM 631 N N . TYR A 1 77 ? 6.644 -9.325 -5.717 1.00 75.44 77 TYR A N 1
ATOM 632 C CA . TYR A 1 77 ? 7.379 -9.565 -6.959 1.00 75.44 77 TYR A CA 1
ATOM 633 C C . TYR A 1 77 ? 8.703 -10.259 -6.643 1.00 75.44 77 TYR A C 1
ATOM 635 O O . TYR A 1 77 ? 9.772 -9.686 -6.829 1.00 75.44 77 TYR A O 1
ATOM 643 N N . ASP A 1 78 ? 8.626 -11.478 -6.111 1.00 71.81 78 ASP A N 1
ATOM 644 C CA . ASP A 1 78 ? 9.820 -12.266 -5.808 1.00 71.81 78 ASP A CA 1
ATOM 645 C C . ASP A 1 78 ? 10.411 -12.870 -7.100 1.00 71.81 78 ASP A C 1
ATOM 647 O O . ASP A 1 78 ? 9.668 -13.381 -7.949 1.00 71.81 78 ASP A O 1
ATOM 651 N N . ASP A 1 79 ? 11.744 -12.872 -7.216 1.00 59.59 79 ASP A N 1
ATOM 652 C CA . ASP A 1 79 ? 12.500 -13.235 -8.432 1.00 59.59 79 ASP A CA 1
ATOM 653 C C . ASP A 1 79 ? 12.302 -14.691 -8.917 1.00 59.59 79 ASP A C 1
ATOM 655 O O . ASP A 1 79 ? 12.631 -15.015 -10.056 1.00 59.59 79 ASP A O 1
ATOM 659 N N . ILE A 1 80 ? 11.744 -15.578 -8.082 1.00 58.44 80 ILE A N 1
ATOM 660 C CA . ILE A 1 80 ? 11.577 -17.022 -8.366 1.00 58.44 80 ILE A CA 1
ATOM 661 C C . ILE A 1 80 ? 10.092 -17.397 -8.589 1.00 58.44 80 ILE A C 1
ATOM 663 O O . ILE A 1 80 ? 9.740 -18.559 -8.775 1.00 58.44 80 ILE A O 1
ATOM 667 N N . SER A 1 81 ? 9.176 -16.428 -8.579 1.00 54.62 81 SER A N 1
ATOM 668 C CA . SER A 1 81 ? 7.735 -16.715 -8.605 1.00 54.62 81 SER A CA 1
ATOM 669 C C . SER A 1 81 ? 7.182 -17.058 -10.001 1.00 54.62 81 SER A C 1
ATOM 671 O O . SER A 1 81 ? 7.693 -16.615 -11.029 1.00 54.62 81 SER A O 1
ATOM 673 N N . ILE A 1 82 ? 6.058 -17.787 -10.057 1.00 56.66 82 ILE A N 1
ATOM 674 C CA . ILE A 1 82 ? 5.288 -18.031 -11.301 1.00 56.66 82 ILE A CA 1
ATOM 675 C C . ILE A 1 82 ? 4.933 -16.704 -11.995 1.00 56.66 82 ILE A C 1
ATOM 677 O O . ILE A 1 82 ? 4.946 -16.605 -13.219 1.00 56.66 82 ILE A O 1
ATOM 681 N N . LYS A 1 83 ? 4.732 -15.639 -11.218 1.00 59.25 83 LYS A N 1
ATOM 682 C CA . LYS A 1 83 ? 4.460 -14.284 -11.707 1.00 59.25 83 LYS A CA 1
ATOM 683 C C . LYS A 1 83 ? 5.624 -13.685 -12.499 1.00 59.25 83 LYS A C 1
ATOM 685 O O . LYS A 1 83 ? 5.398 -12.950 -13.463 1.00 59.25 83 LYS A O 1
ATOM 690 N N . PHE A 1 84 ? 6.866 -14.028 -12.148 1.00 59.72 84 PHE A N 1
ATOM 691 C CA . PHE A 1 84 ? 8.043 -13.690 -12.949 1.00 59.72 84 PHE A CA 1
ATOM 692 C C . PHE A 1 84 ? 8.001 -14.397 -14.311 1.00 59.72 84 PHE A C 1
ATOM 694 O O . PHE A 1 84 ? 8.215 -13.753 -15.339 1.00 59.72 84 PHE A O 1
ATOM 701 N N . LEU A 1 85 ? 7.646 -15.687 -14.339 1.00 59.16 85 LEU A N 1
ATOM 702 C CA . LEU A 1 85 ? 7.466 -16.459 -15.575 1.00 59.16 85 LEU A CA 1
ATOM 703 C C . LEU A 1 85 ? 6.337 -15.895 -16.448 1.00 59.16 85 LEU A C 1
ATOM 705 O O . LEU A 1 85 ? 6.560 -15.652 -17.633 1.00 59.16 85 LEU A O 1
ATOM 709 N N . 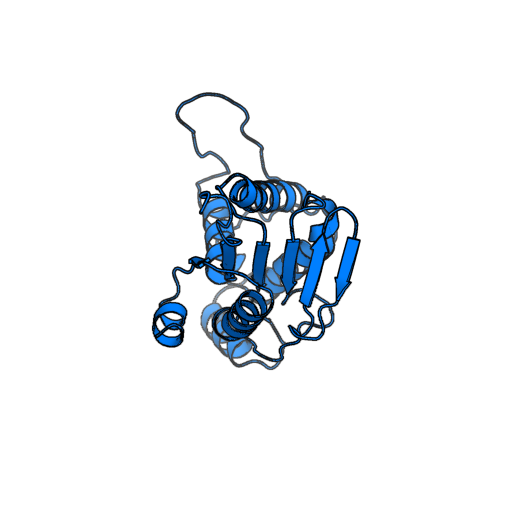GLU A 1 86 ? 5.165 -15.607 -15.881 1.00 60.84 86 GLU A N 1
ATOM 710 C CA . GLU A 1 86 ? 4.062 -14.970 -16.613 1.00 60.84 86 GLU A CA 1
ATOM 711 C C . GLU A 1 86 ? 4.460 -13.615 -17.193 1.00 60.84 86 GLU A C 1
ATOM 713 O O . GLU A 1 86 ? 4.159 -13.303 -18.344 1.00 60.84 86 GLU A O 1
ATOM 718 N N . THR A 1 87 ? 5.151 -12.795 -16.402 1.00 58.03 87 THR A N 1
ATOM 719 C CA . THR A 1 87 ? 5.592 -11.474 -16.849 1.00 58.03 87 THR A CA 1
ATOM 720 C C . THR A 1 87 ? 6.634 -11.600 -17.961 1.00 58.03 87 THR A C 1
ATOM 722 O O . THR A 1 87 ? 6.548 -10.899 -18.966 1.00 58.03 87 THR A O 1
ATOM 725 N N . LYS A 1 88 ? 7.561 -12.556 -17.853 1.00 59.16 88 LYS A N 1
ATOM 726 C CA . LYS A 1 88 ? 8.530 -12.874 -18.909 1.00 59.16 88 LYS A CA 1
ATOM 727 C C . LYS A 1 88 ? 7.843 -13.321 -20.206 1.00 59.16 88 LYS A C 1
ATOM 729 O O . LYS A 1 88 ? 8.274 -12.909 -21.280 1.00 59.16 88 LYS A O 1
ATOM 734 N N . LEU A 1 89 ? 6.765 -14.103 -20.115 1.00 60.72 89 LEU A N 1
ATOM 735 C CA . LEU A 1 89 ? 5.959 -14.520 -21.270 1.00 60.72 89 LEU A CA 1
ATOM 736 C C . LEU A 1 89 ? 5.169 -13.350 -21.882 1.00 60.72 89 LEU A C 1
ATOM 738 O O . LEU A 1 89 ? 5.108 -13.233 -23.102 1.00 60.72 89 LEU A O 1
ATOM 742 N N . ARG A 1 90 ? 4.630 -12.429 -21.069 1.00 60.47 90 ARG A N 1
ATOM 743 C CA . ARG A 1 90 ? 3.933 -11.217 -21.556 1.00 60.47 90 ARG A CA 1
ATOM 744 C C . ARG A 1 90 ? 4.871 -10.211 -22.246 1.00 60.47 90 ARG A C 1
ATOM 746 O O . ARG A 1 90 ? 4.417 -9.462 -23.104 1.00 60.4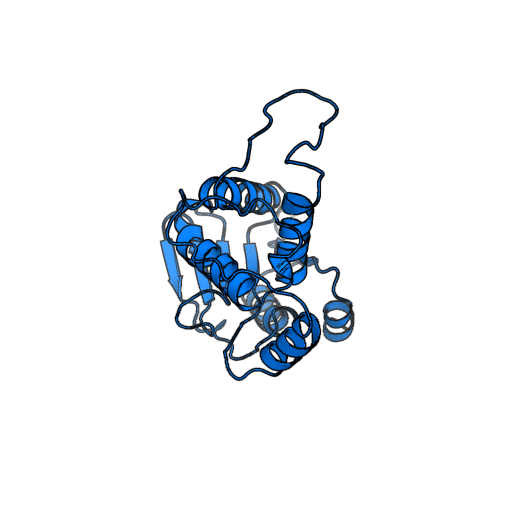7 90 ARG A O 1
ATOM 753 N N . ILE A 1 91 ? 6.160 -10.196 -21.893 1.00 61.59 91 ILE A N 1
ATOM 754 C CA . ILE A 1 91 ? 7.164 -9.227 -22.383 1.00 61.59 91 ILE A CA 1
ATOM 755 C C . ILE A 1 91 ? 8.033 -9.796 -23.518 1.00 61.59 91 ILE A C 1
ATOM 757 O O . ILE A 1 91 ? 8.856 -9.072 -24.066 1.00 61.59 91 ILE A O 1
ATOM 761 N N . GLN A 1 92 ? 7.854 -11.059 -23.927 1.00 53.03 92 GLN A N 1
ATOM 762 C CA . GLN A 1 92 ? 8.784 -11.800 -24.801 1.00 53.03 92 GLN A CA 1
ATOM 763 C C . GLN A 1 92 ? 9.196 -11.098 -26.117 1.00 53.03 92 GLN A C 1
ATOM 765 O O . GLN A 1 92 ? 10.213 -11.475 -26.689 1.00 53.03 92 GLN A O 1
ATOM 770 N N . ASN A 1 93 ? 8.482 -10.051 -26.554 1.00 53.97 93 ASN A N 1
ATOM 771 C CA . ASN A 1 93 ? 8.783 -9.249 -27.745 1.00 53.97 93 ASN A CA 1
ATOM 772 C C . ASN A 1 93 ? 8.879 -7.719 -27.508 1.00 53.97 93 ASN A C 1
ATOM 774 O O . ASN A 1 93 ? 8.815 -6.957 -28.471 1.00 53.97 93 ASN A O 1
ATOM 778 N N . GLN A 1 94 ? 9.004 -7.233 -26.265 1.00 57.59 94 GLN A N 1
ATOM 779 C CA . GLN A 1 94 ? 9.039 -5.792 -25.950 1.00 57.59 94 GLN A CA 1
ATOM 780 C C . GLN A 1 94 ? 10.330 -5.382 -25.222 1.00 57.59 94 GLN A C 1
ATOM 782 O O . GLN A 1 94 ? 10.663 -5.918 -24.167 1.00 57.59 94 GLN A O 1
ATOM 787 N N . ILE A 1 95 ? 11.038 -4.373 -25.748 1.00 59.75 95 ILE A N 1
ATOM 788 C CA . ILE A 1 95 ? 12.147 -3.714 -25.038 1.00 59.75 95 ILE A CA 1
ATOM 789 C C . ILE A 1 95 ? 11.537 -2.741 -24.024 1.00 59.75 95 ILE A C 1
ATOM 791 O O . ILE A 1 95 ? 11.278 -1.582 -24.344 1.00 59.75 95 ILE A O 1
ATOM 795 N N . ILE A 1 96 ? 11.289 -3.205 -22.800 1.00 64.44 96 ILE A N 1
ATOM 796 C CA . ILE A 1 96 ? 10.812 -2.343 -21.713 1.00 64.44 96 ILE A CA 1
ATOM 797 C C . ILE A 1 96 ? 12.002 -1.929 -20.853 1.00 64.44 96 ILE A C 1
ATOM 799 O O . ILE A 1 96 ? 12.731 -2.777 -20.340 1.00 64.44 96 ILE A O 1
ATOM 803 N N . LYS A 1 97 ? 12.201 -0.618 -20.679 1.00 71.62 97 LYS A N 1
ATOM 804 C CA . LYS A 1 97 ? 13.265 -0.094 -19.814 1.00 71.62 97 LYS A CA 1
ATOM 805 C C . LYS A 1 97 ? 12.956 -0.410 -18.350 1.00 71.62 97 LYS A C 1
ATOM 807 O O . LYS A 1 97 ? 11.858 -0.120 -17.875 1.00 71.62 97 LYS A O 1
ATOM 812 N N . ASN A 1 98 ? 13.947 -0.956 -17.648 1.00 76.94 98 ASN A N 1
ATOM 813 C CA . ASN A 1 98 ? 13.934 -1.045 -16.192 1.00 76.94 98 ASN A CA 1
ATOM 814 C C . ASN A 1 98 ? 14.221 0.335 -15.607 1.00 76.94 98 ASN A C 1
ATOM 816 O O . ASN A 1 98 ? 15.126 1.034 -16.070 1.00 76.94 98 ASN A O 1
ATOM 820 N N . ILE A 1 99 ? 13.444 0.725 -14.607 1.00 80.38 99 ILE A N 1
ATOM 821 C CA . ILE A 1 99 ? 13.467 2.074 -14.048 1.00 80.38 99 ILE A CA 1
ATOM 822 C C . ILE A 1 99 ? 13.791 1.972 -12.577 1.00 80.38 99 ILE A C 1
ATOM 824 O O . ILE A 1 99 ? 13.127 1.252 -11.843 1.00 80.38 99 ILE A O 1
ATOM 828 N N . ILE A 1 100 ? 14.816 2.707 -12.163 1.00 85.25 100 ILE A N 1
ATOM 829 C CA . ILE A 1 100 ? 15.234 2.790 -10.770 1.00 85.25 100 ILE A CA 1
ATOM 830 C C . ILE A 1 100 ? 14.604 4.048 -10.185 1.00 85.25 100 ILE A C 1
ATOM 832 O O . ILE A 1 100 ? 14.834 5.146 -10.697 1.00 85.25 100 ILE A O 1
ATOM 836 N N . ILE A 1 101 ? 13.809 3.884 -9.129 1.00 87.75 101 ILE A N 1
ATOM 837 C CA . ILE A 1 101 ? 13.208 5.005 -8.406 1.00 87.75 101 ILE A CA 1
ATOM 838 C C . ILE A 1 101 ? 14.097 5.317 -7.207 1.00 87.75 101 ILE A C 1
ATOM 840 O O . ILE A 1 101 ? 13.951 4.732 -6.138 1.00 87.75 101 ILE A O 1
ATOM 844 N N . SER A 1 102 ? 15.060 6.215 -7.403 1.00 85.81 102 SER A N 1
ATOM 845 C CA . SER A 1 102 ? 16.078 6.510 -6.387 1.00 85.81 102 SER A CA 1
ATOM 846 C C . SER A 1 102 ? 15.578 7.449 -5.288 1.00 85.81 102 SER A C 1
ATOM 848 O O . SER A 1 102 ? 16.083 7.415 -4.170 1.00 85.81 102 SER A O 1
ATOM 850 N N . ASN A 1 103 ? 14.646 8.343 -5.623 1.00 90.75 103 ASN A N 1
ATOM 851 C CA . ASN A 1 103 ? 14.071 9.352 -4.727 1.00 90.75 103 ASN A CA 1
ATOM 852 C C . ASN A 1 103 ? 12.838 10.015 -5.360 1.00 90.75 103 ASN A C 1
ATOM 854 O O . ASN A 1 103 ? 12.529 9.781 -6.530 1.00 90.75 103 ASN A O 1
ATOM 858 N N . ASP A 1 104 ? 12.194 10.896 -4.601 1.00 91.50 104 ASP A N 1
ATOM 859 C CA . ASP A 1 104 ? 11.006 11.651 -5.004 1.00 91.50 104 ASP A CA 1
ATOM 860 C C . ASP A 1 104 ? 11.177 12.409 -6.317 1.00 91.50 104 ASP A C 1
ATOM 862 O O . ASP A 1 104 ? 10.277 12.383 -7.143 1.00 91.50 104 ASP A O 1
ATOM 866 N N . SER A 1 105 ? 12.338 13.025 -6.549 1.00 92.06 105 SER A N 1
ATOM 867 C CA . SER A 1 105 ? 12.626 13.814 -7.753 1.00 92.06 105 SER A CA 1
ATOM 868 C C . SER A 1 105 ? 12.863 12.958 -9.001 1.00 92.06 105 SER A C 1
ATOM 870 O O . SER A 1 105 ? 13.095 13.500 -10.087 1.00 92.06 105 SER A O 1
ATOM 872 N N . THR A 1 106 ? 12.836 11.626 -8.876 1.00 89.69 106 THR A N 1
ATOM 873 C CA . THR A 1 106 ? 12.935 10.726 -10.026 1.00 89.69 106 THR A CA 1
ATOM 874 C C . THR A 1 106 ? 11.764 11.004 -10.957 1.00 89.69 106 THR A C 1
ATOM 876 O O . THR A 1 106 ? 10.605 10.912 -10.556 1.00 89.69 106 THR A O 1
ATOM 879 N N . LYS A 1 107 ? 12.062 11.350 -12.210 1.00 87.06 107 LYS A N 1
ATOM 880 C CA . LYS A 1 107 ? 11.033 11.670 -13.199 1.00 87.06 107 LYS A CA 1
ATOM 881 C C . LYS A 1 107 ? 10.215 10.440 -13.552 1.00 87.06 107 LYS A C 1
ATOM 883 O O . LYS A 1 107 ? 10.764 9.350 -13.734 1.00 87.06 107 LYS A O 1
ATOM 888 N N . ILE A 1 108 ? 8.918 10.652 -13.725 1.00 82.38 108 ILE A N 1
ATOM 889 C CA . ILE A 1 108 ? 8.054 9.644 -14.318 1.00 82.38 108 ILE A CA 1
ATOM 890 C C . ILE A 1 108 ? 8.481 9.453 -15.781 1.00 82.38 108 ILE A C 1
ATOM 892 O O . ILE A 1 108 ? 8.791 10.428 -16.473 1.00 82.38 108 ILE A O 1
ATOM 896 N N . PRO A 1 109 ? 8.545 8.209 -16.273 1.00 75.56 109 PRO A N 1
ATOM 897 C CA . PRO A 1 109 ? 8.944 7.936 -17.647 1.00 75.56 109 PRO A CA 1
ATOM 898 C C . PRO A 1 109 ? 7.905 8.491 -18.613 1.00 75.56 109 PRO A C 1
ATOM 900 O O . PRO A 1 109 ? 6.711 8.343 -18.391 1.00 75.56 109 PRO A O 1
ATOM 903 N N . THR A 1 110 ? 8.340 9.056 -19.733 1.00 70.31 110 THR A N 1
ATOM 904 C CA . THR A 1 110 ? 7.418 9.593 -20.745 1.00 70.31 110 THR A CA 1
ATOM 905 C C . THR A 1 110 ? 6.538 8.522 -21.397 1.00 70.31 110 THR A C 1
ATOM 907 O O . THR A 1 110 ? 5.435 8.829 -21.834 1.00 70.31 110 THR A O 1
ATOM 910 N N . ASP A 1 111 ? 6.990 7.264 -21.432 1.00 64.88 111 ASP A N 1
ATOM 911 C CA . ASP A 1 111 ? 6.202 6.116 -21.893 1.00 64.88 111 ASP A CA 1
ATOM 912 C C . ASP A 1 111 ? 5.618 5.340 -20.704 1.00 64.88 111 ASP A C 1
ATOM 914 O O . ASP A 1 111 ? 6.120 4.293 -20.282 1.00 64.88 111 ASP A O 1
ATOM 918 N N . CYS A 1 112 ? 4.554 5.890 -20.120 1.00 65.25 112 CYS A N 1
ATOM 919 C CA . CYS A 1 112 ? 3.910 5.294 -18.956 1.00 65.25 112 CYS A CA 1
ATOM 920 C C . CYS A 1 112 ? 3.106 4.020 -19.278 1.00 65.25 112 CYS A C 1
ATOM 922 O O . CYS A 1 112 ? 2.786 3.263 -18.363 1.00 65.25 112 CYS A O 1
ATOM 924 N N . LYS A 1 113 ? 2.795 3.745 -20.554 1.00 66.31 113 LYS A N 1
ATOM 925 C CA . LYS A 1 113 ? 1.948 2.605 -20.955 1.00 66.31 113 LYS A CA 1
ATOM 926 C C . LYS A 1 113 ? 2.669 1.268 -20.796 1.00 66.31 113 LYS A C 1
ATOM 928 O O . LYS A 1 113 ? 2.064 0.278 -20.388 1.00 66.31 113 LYS A O 1
ATOM 933 N N . ALA A 1 114 ? 3.976 1.250 -21.059 1.00 66.88 114 ALA A N 1
ATOM 934 C CA . ALA A 1 114 ? 4.824 0.071 -20.878 1.00 66.88 114 ALA A CA 1
ATOM 935 C C . ALA A 1 114 ? 5.327 -0.106 -19.431 1.00 66.88 114 ALA A C 1
ATOM 937 O O . ALA A 1 114 ? 5.777 -1.186 -19.050 1.00 66.88 114 ALA A O 1
ATOM 938 N N . PHE A 1 115 ? 5.255 0.931 -18.592 1.00 73.62 115 PHE A N 1
ATOM 939 C CA . PHE A 1 115 ? 5.709 0.852 -17.202 1.00 73.62 115 PHE A CA 1
ATOM 940 C C . PHE A 1 115 ? 5.003 -0.253 -16.383 1.00 73.62 115 PHE A C 1
ATOM 942 O O . PHE A 1 115 ? 5.702 -1.101 -15.821 1.00 73.62 115 PHE A O 1
ATOM 949 N N . PRO A 1 116 ? 3.654 -0.330 -16.339 1.00 68.94 116 PRO A N 1
ATOM 950 C CA . PRO A 1 116 ? 2.932 -1.316 -15.541 1.00 68.94 116 PRO A CA 1
ATOM 951 C C . PRO A 1 116 ? 2.888 -2.709 -16.182 1.00 68.94 116 PRO A C 1
ATOM 953 O O . PRO A 1 116 ? 2.190 -3.578 -15.665 1.00 68.94 116 PRO A O 1
ATOM 956 N N . THR A 1 117 ? 3.572 -2.971 -17.297 1.00 70.31 117 THR A N 1
ATOM 957 C CA . THR A 1 117 ? 3.690 -4.337 -17.841 1.00 70.31 117 THR A CA 1
ATOM 958 C C . THR A 1 117 ? 4.970 -5.029 -17.373 1.00 70.31 117 THR A C 1
ATOM 960 O O . THR A 1 117 ? 5.015 -6.256 -17.345 1.00 70.31 117 THR A O 1
ATOM 963 N N . ASN A 1 118 ? 5.966 -4.274 -16.897 1.00 75.06 118 ASN A N 1
ATOM 964 C CA . ASN A 1 118 ? 7.237 -4.792 -16.397 1.00 75.06 118 ASN A CA 1
ATOM 965 C C . ASN A 1 118 ? 7.203 -5.031 -14.873 1.00 75.06 118 ASN A C 1
ATOM 967 O O . ASN A 1 118 ? 6.973 -4.112 -14.088 1.00 75.06 118 ASN A O 1
ATOM 971 N N . ALA A 1 119 ? 7.457 -6.274 -14.444 1.00 76.62 119 ALA A N 1
ATOM 972 C CA . ALA A 1 119 ? 7.448 -6.663 -13.028 1.00 76.62 119 ALA A CA 1
ATOM 973 C C . ALA A 1 119 ? 8.503 -5.930 -12.189 1.00 76.62 119 ALA A C 1
ATOM 975 O O . ALA A 1 119 ? 8.219 -5.563 -11.052 1.00 76.62 119 ALA A O 1
ATOM 976 N N . HIS A 1 120 ? 9.687 -5.667 -12.746 1.00 81.94 120 HIS A N 1
ATOM 977 C CA . HIS A 1 120 ? 10.723 -4.899 -12.062 1.00 81.94 120 HIS A CA 1
ATOM 978 C C . HIS A 1 120 ? 10.255 -3.464 -11.793 1.00 81.94 120 HIS A C 1
ATOM 980 O O . HIS A 1 120 ? 10.391 -2.969 -10.679 1.00 81.94 120 HIS A O 1
ATOM 986 N N . ASN A 1 121 ? 9.621 -2.821 -12.776 1.00 83.25 121 ASN A N 1
ATOM 987 C CA . ASN A 1 121 ? 9.076 -1.471 -12.620 1.00 83.25 121 ASN A CA 1
ATOM 988 C C . ASN A 1 121 ? 7.943 -1.421 -11.584 1.00 83.25 121 ASN A C 1
ATOM 990 O O . ASN A 1 121 ? 7.899 -0.506 -10.761 1.00 83.25 121 ASN A O 1
ATOM 994 N N . LYS A 1 122 ? 7.063 -2.432 -11.564 1.00 82.12 122 LYS A N 1
ATOM 995 C CA . LYS A 1 122 ? 6.035 -2.561 -10.518 1.00 82.12 122 LYS A CA 1
ATOM 996 C C . LYS A 1 122 ? 6.648 -2.720 -9.133 1.00 82.12 122 LYS A C 1
ATOM 998 O O . LYS A 1 122 ? 6.217 -2.036 -8.211 1.00 82.12 122 LYS A O 1
ATOM 1003 N N . LEU A 1 123 ? 7.655 -3.582 -8.992 1.00 84.88 123 LEU A N 1
ATOM 1004 C CA . LEU A 1 123 ? 8.358 -3.775 -7.727 1.00 84.88 123 LEU A CA 1
ATOM 1005 C C . LEU A 1 123 ? 8.997 -2.471 -7.244 1.00 84.88 123 LEU A C 1
ATOM 1007 O O . LEU A 1 123 ? 8.863 -2.127 -6.074 1.00 84.88 123 LEU A O 1
ATOM 1011 N N . GLN A 1 124 ? 9.656 -1.730 -8.136 1.00 87.56 124 GLN A N 1
ATOM 1012 C CA . GLN A 1 124 ? 10.264 -0.437 -7.814 1.00 87.56 124 GLN A CA 1
ATOM 1013 C C . GLN A 1 124 ? 9.216 0.569 -7.333 1.00 87.56 124 GLN A C 1
ATOM 1015 O O . GLN A 1 124 ? 9.416 1.213 -6.305 1.00 87.56 124 GLN A O 1
ATOM 1020 N N . LEU A 1 125 ? 8.070 0.652 -8.015 1.00 87.44 125 LEU A N 1
ATOM 1021 C CA . LEU A 1 125 ? 6.969 1.521 -7.604 1.00 87.44 125 LEU A CA 1
ATOM 1022 C C . LEU A 1 125 ? 6.400 1.126 -6.237 1.00 87.44 125 LEU A C 1
ATOM 1024 O O . LEU A 1 125 ? 6.228 1.977 -5.370 1.00 87.44 125 LEU A O 1
ATOM 1028 N N . VAL A 1 126 ? 6.126 -0.160 -6.033 1.00 89.19 126 VAL A N 1
ATOM 1029 C CA . VAL A 1 126 ? 5.573 -0.680 -4.778 1.00 89.19 126 VAL A CA 1
ATOM 1030 C C . VAL A 1 126 ? 6.545 -0.448 -3.616 1.00 89.19 126 VAL A C 1
ATOM 1032 O O . VAL A 1 126 ? 6.125 0.025 -2.561 1.00 89.19 126 VAL A O 1
ATOM 1035 N N . ARG A 1 127 ? 7.850 -0.667 -3.825 1.00 91.69 127 ARG A N 1
ATOM 1036 C CA . ARG A 1 127 ? 8.896 -0.329 -2.846 1.00 91.69 127 ARG A CA 1
ATOM 1037 C C . ARG A 1 127 ? 8.913 1.150 -2.505 1.00 91.69 127 ARG A C 1
ATOM 1039 O O . ARG A 1 127 ? 8.903 1.509 -1.329 1.00 91.69 127 ARG A O 1
ATOM 1046 N N . PHE A 1 128 ? 8.889 2.001 -3.525 1.00 92.88 128 PHE A N 1
ATOM 1047 C CA . PHE A 1 128 ? 8.874 3.445 -3.342 1.00 92.88 128 PHE A CA 1
ATOM 1048 C C . PHE A 1 128 ? 7.649 3.906 -2.536 1.00 92.88 128 PHE A C 1
ATOM 1050 O O . PHE A 1 128 ? 7.802 4.683 -1.594 1.00 92.88 128 PHE A O 1
ATOM 1057 N N . LEU A 1 129 ? 6.453 3.394 -2.843 1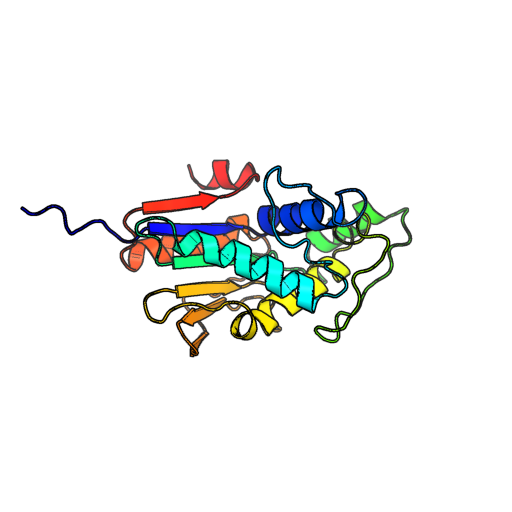.00 92.62 129 LEU A N 1
ATOM 1058 C CA . LEU A 1 129 ? 5.225 3.733 -2.116 1.00 92.62 129 LEU A CA 1
ATOM 1059 C C . LEU A 1 129 ? 5.252 3.242 -0.666 1.00 92.62 129 LEU A C 1
ATOM 1061 O O . LEU A 1 129 ? 4.905 4.009 0.229 1.00 92.62 129 LEU A O 1
ATOM 1065 N N . CYS A 1 130 ? 5.685 2.004 -0.410 1.00 92.94 130 CYS A N 1
ATOM 1066 C CA . CYS A 1 130 ? 5.784 1.473 0.952 1.00 92.94 130 CYS A CA 1
ATOM 1067 C C . CYS A 1 130 ? 6.791 2.253 1.804 1.00 92.94 130 CYS A C 1
ATOM 1069 O O . CYS A 1 130 ? 6.468 2.634 2.929 1.00 92.94 130 CYS A O 1
ATOM 1071 N N . ALA A 1 131 ? 7.978 2.538 1.263 1.00 93.44 131 ALA A N 1
ATOM 1072 C CA . ALA A 1 131 ? 9.020 3.275 1.973 1.00 93.44 131 ALA A CA 1
ATOM 1073 C C . ALA A 1 131 ? 8.614 4.725 2.278 1.00 93.44 131 ALA A C 1
ATOM 1075 O O . ALA A 1 131 ? 8.950 5.253 3.336 1.00 93.44 131 ALA A O 1
ATOM 1076 N N . ASN A 1 132 ? 7.864 5.364 1.374 1.00 93.88 132 ASN A N 1
ATOM 1077 C CA . ASN A 1 132 ? 7.450 6.757 1.526 1.00 93.88 132 ASN A CA 1
ATOM 1078 C C . ASN A 1 132 ? 6.054 6.932 2.142 1.00 93.88 132 ASN A C 1
ATOM 1080 O O . ASN A 1 132 ? 5.619 8.067 2.346 1.00 93.88 132 ASN A O 1
ATOM 1084 N N . ALA A 1 133 ? 5.355 5.849 2.490 1.00 94.00 133 ALA A N 1
ATOM 1085 C CA . ALA A 1 133 ? 4.046 5.937 3.129 1.00 94.00 133 ALA A CA 1
ATOM 1086 C C . ALA A 1 133 ? 4.061 6.819 4.394 1.00 94.00 133 ALA A C 1
ATOM 1088 O O . ALA A 1 133 ? 3.214 7.701 4.469 1.00 94.00 133 ALA A O 1
ATOM 1089 N N . PRO A 1 134 ? 5.032 6.725 5.328 1.00 93.31 134 PRO A N 1
ATOM 1090 C CA . PRO A 1 134 ? 5.049 7.592 6.515 1.00 93.31 134 PRO A CA 1
ATOM 1091 C C . PRO A 1 134 ? 5.181 9.086 6.200 1.00 93.31 134 PRO A C 1
ATOM 1093 O O . PRO A 1 134 ? 4.781 9.929 6.996 1.00 93.31 134 PRO A O 1
ATOM 1096 N N . LYS A 1 135 ? 5.757 9.420 5.040 1.00 93.69 135 LYS A N 1
ATOM 1097 C CA . LYS A 1 135 ? 5.937 10.800 4.590 1.00 93.69 135 LYS A CA 1
ATOM 1098 C C . LYS A 1 135 ? 4.661 11.374 3.972 1.00 93.69 135 LYS A C 1
ATOM 1100 O O . LYS A 1 135 ? 4.341 12.536 4.213 1.00 93.69 135 LYS A O 1
ATOM 1105 N N . TYR A 1 136 ? 3.963 10.588 3.153 1.00 93.06 136 TYR A N 1
ATOM 1106 C CA . TYR A 1 136 ? 2.836 11.071 2.344 1.00 93.06 136 TYR A CA 1
ATOM 1107 C C . TYR A 1 136 ? 1.461 10.692 2.906 1.00 93.06 136 TYR A C 1
ATOM 1109 O O . TYR A 1 136 ? 0.488 11.419 2.701 1.00 93.06 136 TYR A O 1
ATOM 1117 N N . ALA A 1 137 ? 1.355 9.576 3.626 1.00 89.56 137 ALA A N 1
ATOM 1118 C CA . ALA A 1 137 ? 0.134 9.165 4.301 1.00 89.56 137 ALA A CA 1
ATOM 1119 C C . ALA A 1 137 ? 0.002 9.946 5.616 1.00 89.56 137 ALA A C 1
ATOM 1121 O O . ALA A 1 137 ? 0.525 9.553 6.655 1.00 89.56 137 ALA A O 1
ATOM 1122 N N . GLN A 1 138 ? -0.710 11.071 5.570 1.00 89.25 138 GLN A N 1
ATOM 1123 C CA . GLN A 1 138 ? -1.034 11.890 6.745 1.00 89.25 138 GLN A CA 1
ATOM 1124 C C . GLN A 1 138 ? -2.150 11.235 7.581 1.00 89.25 138 GLN A C 1
ATOM 1126 O O . GLN A 1 138 ? -3.263 11.756 7.690 1.00 89.25 138 GLN A O 1
ATOM 1131 N N . VAL A 1 139 ? -1.874 10.051 8.131 1.00 93.44 139 VAL A N 1
ATOM 1132 C CA . VAL A 1 139 ? -2.834 9.281 8.931 1.00 93.44 139 VAL A CA 1
ATOM 1133 C C . VAL A 1 139 ? -3.039 9.972 10.280 1.00 93.44 139 VAL A C 1
ATOM 1135 O O . VAL A 1 139 ? -2.081 10.272 10.987 1.00 93.44 139 VAL A O 1
ATOM 1138 N N . LYS A 1 140 ? -4.294 10.235 10.653 1.00 92.56 140 LYS A N 1
ATOM 1139 C CA . LYS A 1 140 ? -4.641 10.835 11.953 1.00 92.56 140 LYS A CA 1
ATOM 1140 C C . LYS A 1 140 ? -4.405 9.844 13.096 1.00 92.56 140 LYS A C 1
ATOM 1142 O O . LYS A 1 140 ? -4.422 8.640 12.876 1.00 92.56 140 LYS A O 1
ATOM 1147 N N . GLU A 1 141 ? -4.231 10.335 14.322 1.00 92.44 141 GLU A N 1
ATOM 1148 C CA . GLU A 1 141 ? -3.990 9.482 15.503 1.00 92.44 141 GLU A CA 1
ATOM 1149 C C . GLU A 1 141 ? -5.132 8.496 15.787 1.00 92.44 141 GLU A C 1
ATOM 1151 O O . GLU A 1 141 ? -4.908 7.399 16.293 1.00 92.44 141 GLU A O 1
ATOM 1156 N N . ASP A 1 142 ? -6.360 8.864 15.427 1.00 90.44 142 ASP A N 1
ATOM 1157 C CA . ASP A 1 142 ? -7.559 8.048 15.598 1.00 90.44 142 ASP A CA 1
ATOM 1158 C C . ASP A 1 142 ? -7.846 7.120 14.403 1.00 90.44 142 ASP A C 1
ATOM 1160 O O . ASP A 1 142 ? -8.908 6.499 14.359 1.00 90.44 142 ASP A O 1
ATOM 1164 N N . CYS A 1 143 ? -6.936 7.054 13.426 1.00 92.56 143 CYS A N 1
ATOM 1165 C CA . CYS A 1 143 ? -7.047 6.250 12.212 1.00 92.56 143 CYS A CA 1
ATOM 1166 C C . CYS A 1 143 ? -5.809 5.357 12.031 1.00 92.56 143 CYS A C 1
ATOM 1168 O O . CYS A 1 143 ? -4.721 5.671 12.506 1.00 92.56 143 CYS A O 1
ATOM 1170 N N . GLU A 1 144 ? -5.959 4.256 11.300 1.00 94.19 144 GLU A N 1
ATOM 1171 C CA . GLU A 1 144 ? -4.899 3.269 11.093 1.00 94.19 144 GLU A CA 1
ATOM 1172 C C . GLU A 1 144 ? -4.775 2.892 9.618 1.00 94.19 144 GLU A C 1
ATOM 1174 O O . GLU A 1 144 ? -5.739 2.446 8.994 1.00 94.19 144 GLU A O 1
ATOM 1179 N N . MET A 1 145 ? -3.569 3.008 9.065 1.00 94.81 145 MET A N 1
ATOM 1180 C CA . MET A 1 145 ? -3.243 2.440 7.760 1.00 94.81 145 MET A CA 1
ATOM 1181 C C . MET A 1 145 ? -2.367 1.206 7.929 1.00 94.81 145 MET A C 1
ATOM 1183 O O . MET A 1 145 ? -1.305 1.291 8.532 1.00 94.81 145 MET A O 1
ATOM 1187 N N . TYR A 1 146 ? -2.753 0.092 7.325 1.00 95.19 146 TYR A N 1
ATOM 1188 C CA . TYR A 1 146 ? -1.911 -1.091 7.191 1.00 95.19 146 TYR A CA 1
ATOM 1189 C C . TYR A 1 146 ? -1.341 -1.141 5.776 1.00 95.19 146 TYR A C 1
ATOM 1191 O O . TYR A 1 146 ? -2.069 -0.907 4.816 1.00 95.19 146 TYR A O 1
ATOM 1199 N N . ILE A 1 147 ? -0.053 -1.429 5.626 1.00 94.81 147 ILE A N 1
ATOM 1200 C CA . ILE A 1 147 ? 0.610 -1.487 4.320 1.00 94.81 147 ILE A CA 1
ATOM 1201 C C . ILE A 1 147 ? 1.593 -2.659 4.264 1.00 94.81 147 ILE A C 1
ATOM 1203 O O . ILE A 1 147 ? 2.311 -2.919 5.232 1.00 94.81 147 ILE A O 1
ATOM 1207 N N . CYS A 1 148 ? 1.627 -3.389 3.146 1.00 92.81 148 CYS A N 1
ATOM 1208 C CA . CYS A 1 148 ? 2.478 -4.575 2.992 1.00 92.81 148 CYS A CA 1
ATOM 1209 C C . CYS A 1 148 ? 2.824 -4.881 1.523 1.00 92.81 148 CYS A C 1
ATOM 1211 O O . CYS A 1 148 ? 2.211 -4.351 0.600 1.00 92.81 148 CYS A O 1
ATOM 1213 N N . GLY A 1 149 ? 3.812 -5.759 1.311 1.00 89.06 149 GLY A N 1
ATOM 1214 C CA . GLY A 1 149 ? 4.200 -6.279 -0.013 1.00 89.06 149 GLY A CA 1
ATOM 1215 C C . GLY A 1 149 ? 5.395 -5.577 -0.667 1.00 89.06 149 GLY A C 1
ATOM 1216 O O . GLY A 1 149 ? 6.104 -6.204 -1.450 1.00 89.06 149 GLY A O 1
ATOM 1217 N N . GLY A 1 150 ? 5.675 -4.322 -0.299 1.00 88.56 150 GLY A N 1
ATOM 1218 C CA . GLY A 1 150 ? 6.766 -3.520 -0.869 1.00 88.56 150 GLY A CA 1
ATOM 1219 C C . GLY A 1 150 ? 7.978 -3.263 0.016 1.00 88.56 150 GLY A C 1
ATOM 1220 O O . GLY A 1 150 ? 8.804 -2.435 -0.339 1.00 88.56 150 GLY A O 1
ATOM 1221 N N . PHE A 1 151 ? 8.107 -3.918 1.163 1.00 90.44 151 PHE A N 1
ATOM 1222 C CA . PHE A 1 151 ? 9.292 -3.764 2.015 1.00 90.44 151 PHE A CA 1
ATOM 1223 C C . PHE A 1 151 ? 10.436 -4.678 1.554 1.00 90.44 151 PHE A C 1
ATOM 1225 O O . PHE A 1 151 ? 10.224 -5.569 0.730 1.00 90.44 151 PHE A O 1
ATOM 1232 N N . ASP A 1 152 ? 11.645 -4.463 2.085 1.00 87.94 152 ASP A N 1
ATOM 1233 C CA . ASP A 1 152 ? 12.794 -5.345 1.823 1.00 87.94 152 ASP A CA 1
ATOM 1234 C C . ASP A 1 152 ? 12.467 -6.794 2.195 1.00 87.94 152 ASP A C 1
ATOM 1236 O O . ASP A 1 152 ? 12.691 -7.713 1.407 1.00 87.94 152 ASP A O 1
ATOM 1240 N N . ASP A 1 153 ? 11.837 -6.976 3.358 1.00 90.88 153 ASP A N 1
ATOM 1241 C CA . ASP A 1 153 ? 11.114 -8.199 3.679 1.00 90.88 153 ASP A CA 1
ATOM 1242 C C . ASP A 1 153 ? 9.661 -8.074 3.203 1.00 90.88 153 ASP A C 1
ATOM 1244 O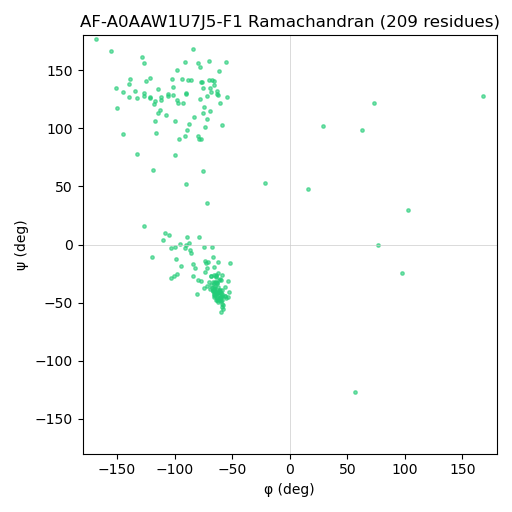 O . ASP A 1 153 ? 8.798 -7.488 3.863 1.00 90.88 153 ASP A O 1
ATOM 1248 N N . THR A 1 154 ? 9.392 -8.647 2.031 1.00 88.56 154 THR A N 1
ATOM 1249 C CA . THR A 1 154 ? 8.089 -8.586 1.356 1.00 88.56 154 THR A CA 1
ATOM 1250 C C . THR A 1 154 ? 6.973 -9.329 2.109 1.00 88.56 154 THR A C 1
ATOM 1252 O O . THR A 1 154 ? 5.785 -9.169 1.783 1.00 88.56 154 THR A O 1
ATOM 1255 N N . THR A 1 155 ? 7.324 -10.114 3.135 1.00 92.25 155 THR A N 1
ATOM 1256 C CA . THR A 1 155 ? 6.360 -10.817 3.993 1.00 92.25 155 THR A CA 1
ATOM 1257 C C . THR A 1 155 ? 5.779 -9.934 5.090 1.00 92.25 155 THR A C 1
ATOM 1259 O O . THR A 1 155 ? 4.703 -10.242 5.602 1.00 92.25 155 THR A O 1
ATOM 1262 N N . LYS A 1 156 ? 6.445 -8.824 5.427 1.00 95.12 156 LYS A N 1
ATOM 1263 C CA . LYS A 1 156 ? 6.047 -7.949 6.532 1.00 95.12 156 LYS A CA 1
ATOM 1264 C C . LYS A 1 156 ? 4.875 -7.038 6.191 1.00 95.12 156 LYS A C 1
ATOM 1266 O O . LYS A 1 156 ? 4.676 -6.619 5.045 1.00 95.12 156 LYS A O 1
ATOM 1271 N N . CYS A 1 157 ? 4.151 -6.678 7.244 1.00 96.38 157 CYS A N 1
ATOM 1272 C CA . CYS A 1 157 ? 3.110 -5.665 7.244 1.00 96.38 157 CYS A CA 1
ATOM 1273 C C . CYS A 1 157 ? 3.418 -4.617 8.314 1.00 96.38 157 CYS A C 1
ATOM 1275 O O . CYS A 1 157 ? 3.834 -4.956 9.422 1.00 96.38 157 CYS A O 1
ATOM 1277 N N . PHE A 1 158 ? 3.170 -3.350 7.994 1.00 96.81 158 PHE A N 1
ATOM 1278 C CA . PHE A 1 158 ? 3.343 -2.235 8.917 1.00 96.81 158 PHE A CA 1
ATOM 1279 C C . PHE A 1 158 ? 2.035 -1.482 9.113 1.00 96.81 158 PHE A C 1
ATOM 1281 O O . PHE A 1 158 ? 1.268 -1.304 8.167 1.00 96.81 158 PHE A O 1
ATOM 1288 N N . LYS A 1 159 ? 1.804 -1.024 10.341 1.00 96.38 159 LYS A N 1
ATOM 1289 C CA . LYS A 1 159 ? 0.733 -0.109 10.717 1.00 96.38 159 LYS A CA 1
ATOM 1290 C C . LYS A 1 159 ? 1.296 1.298 10.861 1.00 96.38 159 LYS A C 1
ATOM 1292 O O . LYS A 1 159 ? 2.270 1.501 11.584 1.00 96.38 159 LYS A O 1
ATOM 1297 N N . LEU A 1 160 ? 0.657 2.252 10.199 1.00 96.31 160 LEU A N 1
ATOM 1298 C CA . LEU A 1 160 ? 0.870 3.684 10.338 1.00 96.31 160 LEU A CA 1
ATOM 1299 C C . LEU A 1 160 ? -0.306 4.275 11.118 1.00 96.31 160 LEU A C 1
ATOM 1301 O O . LEU A 1 160 ? -1.465 4.048 10.765 1.00 96.31 160 LEU A O 1
ATOM 1305 N N . GLN A 1 161 ? -0.003 5.042 12.160 1.00 95.31 161 GLN A N 1
ATOM 1306 C CA . GLN A 1 161 ? -0.990 5.730 12.993 1.00 95.31 161 GLN A CA 1
ATOM 1307 C C . GLN A 1 161 ? -0.366 7.011 13.549 1.00 95.31 161 GLN A C 1
ATOM 1309 O O . GLN A 1 161 ? 0.629 6.950 14.279 1.00 95.31 161 GLN A O 1
ATOM 1314 N N . GLY A 1 162 ? -0.913 8.176 13.196 1.00 91.44 162 GLY A N 1
ATOM 1315 C CA . GLY A 1 162 ? -0.238 9.445 13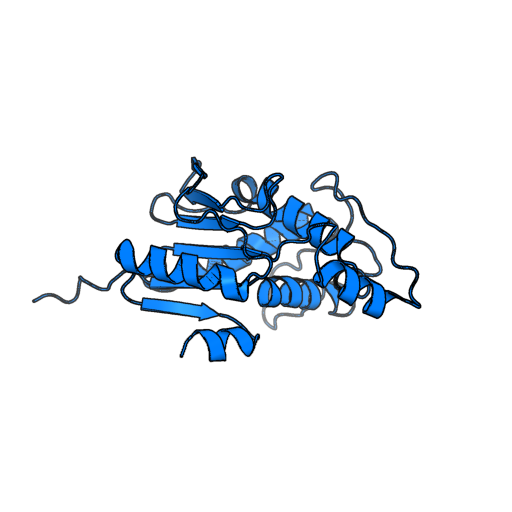.472 1.00 91.44 162 GLY A CA 1
ATOM 1316 C C . GLY A 1 162 ? 1.163 9.468 12.847 1.00 91.44 162 GLY A C 1
ATOM 1317 O O . GLY A 1 162 ? 1.335 9.175 11.667 1.00 91.44 162 GLY A O 1
ATOM 1318 N N . SER A 1 163 ? 2.178 9.762 13.660 1.00 88.31 163 SER A N 1
ATOM 1319 C CA . SER A 1 163 ? 3.597 9.709 13.273 1.00 88.31 163 SER A CA 1
ATOM 1320 C C . SER A 1 163 ? 4.266 8.350 13.521 1.00 88.31 163 SER A C 1
ATOM 1322 O O . SER A 1 163 ? 5.457 8.192 13.250 1.00 88.31 163 SER A O 1
ATOM 1324 N N . SER A 1 164 ? 3.533 7.373 14.061 1.00 92.62 164 SER A N 1
ATOM 1325 C CA . SER A 1 164 ? 4.085 6.068 14.423 1.00 92.62 164 SER A CA 1
ATOM 1326 C C . SER A 1 164 ? 4.026 5.080 13.260 1.00 92.62 164 SER A C 1
ATOM 1328 O O . SER A 1 164 ? 3.043 5.029 12.518 1.00 92.62 164 SER A O 1
ATOM 1330 N N . ILE A 1 165 ? 5.078 4.270 13.138 1.00 94.94 165 ILE A N 1
ATOM 1331 C CA . ILE A 1 165 ? 5.130 3.092 12.274 1.00 94.94 165 ILE A CA 1
ATOM 1332 C C . ILE A 1 165 ? 5.543 1.883 13.115 1.00 94.94 165 ILE A C 1
ATOM 1334 O O . ILE A 1 165 ? 6.537 1.931 13.840 1.00 94.94 165 ILE A O 1
ATOM 1338 N N . CYS A 1 166 ? 4.772 0.804 13.040 1.00 95.94 166 CYS A N 1
ATOM 1339 C CA . CYS A 1 166 ? 5.040 -0.429 13.779 1.00 95.94 166 CYS A CA 1
ATOM 1340 C C . CYS A 1 166 ? 4.779 -1.657 12.910 1.00 95.94 166 CYS A C 1
ATOM 1342 O O . CYS A 1 166 ? 3.853 -1.673 12.104 1.00 95.94 166 CYS A O 1
ATOM 1344 N N . GLU A 1 167 ? 5.617 -2.680 13.055 1.00 96.88 167 GLU A N 1
ATOM 1345 C CA . GLU A 1 167 ? 5.402 -3.976 12.410 1.00 96.88 167 GLU A CA 1
ATOM 1346 C C . GLU A 1 167 ? 4.213 -4.697 13.063 1.00 96.88 167 GLU A C 1
ATOM 1348 O O . GLU A 1 167 ? 4.039 -4.636 14.281 1.00 96.88 167 GLU A O 1
ATOM 1353 N N . VAL A 1 168 ? 3.400 -5.375 12.252 1.00 96.50 168 VAL A N 1
ATOM 1354 C CA . VAL A 1 168 ? 2.226 -6.139 12.696 1.00 96.50 168 VAL A CA 1
ATOM 1355 C C . VAL A 1 168 ? 2.465 -7.607 12.378 1.00 96.50 168 VAL A C 1
ATOM 1357 O O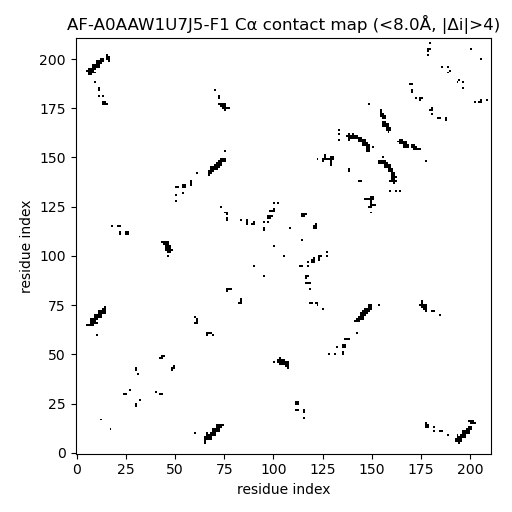 . VAL A 1 168 ? 2.251 -8.053 11.248 1.00 96.50 168 VAL A O 1
ATOM 1360 N N . LEU A 1 169 ? 2.944 -8.350 13.374 1.00 95.44 169 LEU A N 1
ATOM 1361 C CA . LEU A 1 169 ? 3.385 -9.738 13.211 1.00 95.44 169 LEU A CA 1
ATOM 1362 C C . LEU A 1 169 ? 2.236 -10.665 12.796 1.00 95.44 169 LEU A C 1
ATOM 1364 O O . LEU A 1 169 ? 2.437 -11.588 12.012 1.00 95.44 169 LEU A O 1
ATOM 1368 N N . GLU A 1 170 ? 1.016 -10.391 13.254 1.00 94.31 170 GLU A N 1
ATOM 1369 C CA . GLU A 1 170 ? -0.189 -11.159 12.924 1.00 94.31 170 GLU A CA 1
ATOM 1370 C C . GLU A 1 170 ? -0.573 -11.070 11.442 1.00 94.31 170 GLU A C 1
ATOM 1372 O O . GLU A 1 170 ? -1.331 -11.905 10.949 1.00 94.31 170 GLU A O 1
ATOM 1377 N N . LEU A 1 171 ? -0.067 -10.054 10.739 1.00 95.00 171 LEU A N 1
ATOM 1378 C CA . LEU A 1 171 ? -0.295 -9.825 9.314 1.00 95.00 171 LEU A CA 1
ATOM 1379 C C . LEU A 1 171 ? 0.919 -10.198 8.455 1.00 95.00 171 LEU A C 1
ATOM 1381 O O . LEU A 1 171 ? 0.918 -9.936 7.249 1.00 95.00 171 LEU A O 1
ATOM 1385 N N . GLN A 1 172 ? 1.948 -10.817 9.042 1.00 95.06 172 GLN A N 1
ATOM 1386 C CA . GLN A 1 172 ? 3.046 -11.372 8.264 1.00 95.06 172 GLN A CA 1
ATOM 1387 C C . GLN A 1 172 ? 2.517 -12.490 7.354 1.00 95.06 172 GLN A C 1
ATOM 1389 O O . GLN A 1 172 ? 1.820 -13.403 7.797 1.00 95.06 172 GLN A O 1
ATOM 1394 N N . SER A 1 173 ? 2.840 -12.424 6.063 1.00 92.31 173 SER A N 1
ATOM 1395 C CA . SER A 1 173 ? 2.289 -13.346 5.072 1.00 92.31 173 SER A CA 1
ATOM 1396 C C . SER A 1 173 ? 3.291 -13.690 3.980 1.00 92.31 173 SER A C 1
ATOM 1398 O O . SER A 1 173 ? 3.887 -12.817 3.347 1.00 92.31 173 SER A O 1
ATOM 1400 N N . ASN A 1 174 ? 3.426 -14.985 3.698 1.00 90.94 174 ASN A N 1
ATOM 1401 C CA . ASN A 1 174 ? 4.194 -15.486 2.563 1.00 90.94 174 ASN A CA 1
ATOM 1402 C C . ASN A 1 174 ? 3.365 -15.572 1.267 1.00 90.94 174 ASN A C 1
ATOM 1404 O O . ASN A 1 174 ? 3.906 -15.966 0.234 1.00 90.94 174 ASN A O 1
ATOM 1408 N N . HIS A 1 175 ? 2.091 -15.171 1.285 1.00 89.56 175 HIS A N 1
ATOM 1409 C CA . HIS A 1 175 ? 1.252 -15.151 0.090 1.00 89.56 175 HIS A CA 1
ATOM 1410 C C . HIS A 1 175 ? 1.814 -14.172 -0.938 1.00 89.56 175 HIS A C 1
ATOM 1412 O O . HIS A 1 175 ? 2.169 -13.043 -0.587 1.00 89.56 175 HIS A O 1
ATOM 1418 N N . LEU A 1 176 ? 1.921 -14.614 -2.192 1.00 85.00 176 LEU A N 1
ATOM 1419 C CA . LEU A 1 176 ? 2.476 -13.810 -3.280 1.00 85.00 176 LEU A CA 1
ATOM 1420 C C . LEU A 1 176 ? 1.493 -12.725 -3.746 1.00 85.00 176 LEU A C 1
ATOM 1422 O O . LEU A 1 176 ? 1.907 -11.621 -4.090 1.00 85.00 176 LEU A O 1
ATOM 1426 N N . GLU A 1 177 ? 0.202 -13.037 -3.766 1.00 83.44 177 GLU A N 1
ATOM 1427 C CA . GLU A 1 177 ? -0.825 -12.203 -4.389 1.00 83.44 177 GLU A CA 1
ATOM 1428 C C . GLU A 1 177 ? -1.618 -11.416 -3.343 1.00 83.44 177 GLU A C 1
ATOM 1430 O O . GLU A 1 177 ? -1.860 -11.889 -2.225 1.00 83.44 177 GLU A O 1
ATOM 1435 N N . ALA A 1 178 ? -1.960 -10.170 -3.682 1.00 85.50 178 ALA A N 1
ATOM 1436 C CA . ALA A 1 178 ? -2.646 -9.271 -2.763 1.00 85.50 178 ALA A CA 1
ATOM 1437 C C . ALA A 1 178 ? -4.060 -9.743 -2.412 1.00 85.50 178 ALA A C 1
ATOM 1439 O O . ALA A 1 178 ? -4.501 -9.516 -1.290 1.00 85.50 178 ALA A O 1
ATOM 1440 N N . ASP A 1 179 ? -4.751 -10.393 -3.342 1.00 83.25 179 ASP A N 1
ATOM 1441 C CA . ASP A 1 179 ? -6.081 -10.978 -3.164 1.00 83.25 179 ASP A CA 1
ATOM 1442 C C . ASP A 1 179 ? -6.103 -12.024 -2.039 1.00 83.25 179 ASP A C 1
ATOM 1444 O O . ASP A 1 179 ? -6.837 -11.872 -1.070 1.00 83.25 179 ASP A O 1
ATOM 1448 N N . SER A 1 180 ? -5.232 -13.027 -2.065 1.00 84.69 180 SER A N 1
ATOM 1449 C CA . SER A 1 180 ? -5.158 -14.051 -1.026 1.00 84.69 180 SER A CA 1
ATOM 1450 C C . SER A 1 180 ? -4.661 -13.470 0.301 1.00 84.69 180 SER A C 1
ATOM 1452 O O . SER A 1 180 ? -5.186 -13.801 1.368 1.00 84.69 180 SER A O 1
ATOM 1454 N N . ARG A 1 181 ? -3.710 -12.528 0.256 1.00 88.94 181 ARG A N 1
ATOM 1455 C CA . ARG A 1 181 ? -3.232 -11.809 1.446 1.00 88.94 181 ARG A CA 1
ATOM 1456 C C . ARG A 1 181 ? -4.330 -10.975 2.105 1.00 88.94 181 ARG A C 1
ATOM 1458 O O . ARG A 1 181 ? -4.337 -10.849 3.331 1.00 88.94 181 ARG A O 1
ATOM 1465 N N . MET A 1 182 ? -5.269 -10.432 1.333 1.00 87.12 182 MET A N 1
ATOM 1466 C CA . MET A 1 182 ? -6.336 -9.583 1.863 1.00 87.12 182 MET A CA 1
ATOM 1467 C C . MET A 1 182 ? -7.201 -10.301 2.892 1.00 87.12 182 MET A C 1
ATOM 1469 O O . MET A 1 182 ? -7.668 -9.667 3.833 1.00 87.12 182 MET A O 1
ATOM 1473 N N . PHE A 1 183 ? -7.363 -11.619 2.776 1.00 88.25 183 PHE A N 1
ATOM 1474 C CA . PHE A 1 183 ? -8.159 -12.390 3.723 1.00 88.25 183 PHE A CA 1
ATOM 1475 C C . PHE A 1 183 ? -7.547 -12.395 5.120 1.00 88.25 183 PHE A C 1
ATOM 1477 O O . PHE A 1 183 ? -8.281 -12.243 6.094 1.00 88.25 183 PHE A O 1
ATOM 1484 N N . ALA A 1 184 ? -6.218 -12.437 5.245 1.00 90.75 184 ALA A N 1
ATOM 1485 C CA . ALA A 1 184 ? -5.558 -12.280 6.543 1.00 90.75 184 ALA A CA 1
ATOM 1486 C C . ALA A 1 184 ? -5.887 -10.917 7.181 1.00 90.75 184 ALA A C 1
ATOM 1488 O O . ALA A 1 184 ? -6.215 -10.844 8.366 1.00 90.75 184 ALA A O 1
ATOM 1489 N N . HIS A 1 185 ? -5.891 -9.850 6.376 1.00 91.69 185 HIS A N 1
ATOM 1490 C CA . HIS A 1 185 ? -6.273 -8.506 6.812 1.00 91.69 185 HIS A CA 1
ATOM 1491 C C . HIS A 1 185 ? -7.759 -8.410 7.192 1.00 91.69 185 HIS A C 1
ATOM 1493 O O . HIS A 1 185 ? -8.082 -7.807 8.215 1.00 91.69 185 HIS A O 1
ATOM 1499 N N . ILE A 1 186 ? -8.653 -9.055 6.434 1.00 88.62 186 ILE A N 1
ATOM 1500 C CA . ILE A 1 186 ? -10.084 -9.175 6.756 1.00 88.62 186 ILE A CA 1
ATOM 1501 C C . ILE A 1 186 ? -10.252 -9.845 8.122 1.00 88.62 186 ILE A C 1
ATOM 1503 O O . ILE A 1 186 ? -10.857 -9.260 9.020 1.00 88.62 186 ILE A O 1
ATOM 1507 N N . PHE A 1 187 ? -9.678 -11.037 8.318 1.00 89.12 187 PHE A N 1
ATOM 1508 C CA . PHE A 1 187 ? -9.787 -11.778 9.578 1.00 89.12 187 PHE A CA 1
ATOM 1509 C C . PHE A 1 187 ? -9.237 -10.986 10.760 1.00 89.12 187 PHE A C 1
ATOM 1511 O O . PHE A 1 187 ? -9.856 -10.933 11.824 1.00 89.12 187 PHE A O 1
ATOM 1518 N N . HIS A 1 188 ? -8.094 -10.336 10.575 1.00 92.12 188 HIS A N 1
ATOM 1519 C CA . HIS A 1 188 ? -7.499 -9.482 11.589 1.00 92.12 188 HIS A CA 1
ATOM 1520 C C . HIS A 1 188 ? -8.398 -8.276 11.921 1.00 92.12 188 HIS A C 1
ATOM 1522 O O . HIS A 1 188 ? -8.603 -7.970 13.096 1.00 92.12 188 HIS A O 1
ATOM 1528 N N . ALA A 1 189 ? -9.008 -7.630 10.924 1.00 88.56 189 ALA A N 1
ATOM 1529 C CA . ALA A 1 189 ? -9.935 -6.523 11.148 1.00 88.56 189 ALA A CA 1
ATOM 1530 C C . ALA A 1 189 ? -11.206 -6.965 11.896 1.00 88.56 189 ALA A C 1
ATOM 1532 O O . ALA A 1 189 ? -11.640 -6.263 12.813 1.00 88.56 189 ALA A O 1
ATOM 1533 N N . VAL A 1 190 ? -11.762 -8.140 11.570 1.00 86.19 190 VAL A N 1
ATOM 1534 C CA . VAL A 1 190 ? -12.900 -8.740 12.297 1.00 86.19 190 VAL A CA 1
ATOM 1535 C C . VAL A 1 190 ? -12.535 -8.992 13.761 1.00 86.19 190 VAL A C 1
ATOM 1537 O O . VAL A 1 190 ? -13.284 -8.598 14.654 1.00 86.19 190 VAL A O 1
ATOM 1540 N N . ARG A 1 191 ? -11.371 -9.598 14.031 1.00 86.12 191 ARG A N 1
ATOM 1541 C CA . ARG A 1 191 ? -10.936 -9.922 15.405 1.00 86.12 191 ARG A CA 1
ATOM 1542 C C . ARG A 1 191 ? -10.761 -8.689 16.293 1.00 86.12 191 ARG A C 1
ATOM 1544 O O . ARG A 1 191 ? -10.962 -8.797 17.497 1.00 86.12 191 ARG A O 1
ATOM 1551 N N . ILE A 1 192 ? -10.398 -7.543 15.715 1.00 79.00 192 ILE A N 1
ATOM 1552 C CA . ILE A 1 192 ? -10.081 -6.309 16.454 1.00 79.00 192 ILE A CA 1
ATOM 1553 C C . ILE A 1 192 ? -11.303 -5.395 16.669 1.00 79.00 192 ILE A C 1
ATOM 1555 O O . ILE A 1 192 ? -11.175 -4.434 17.413 1.00 79.00 192 ILE A O 1
ATOM 1559 N N . GLN A 1 193 ? -12.496 -5.741 16.149 1.00 69.75 193 GLN A N 1
ATOM 1560 C CA . GLN A 1 193 ? -13.789 -5.010 16.259 1.00 69.75 193 GLN A CA 1
ATOM 1561 C C . GLN A 1 193 ? -14.219 -4.203 15.015 1.00 69.75 193 GLN A C 1
ATOM 1563 O O . GLN A 1 193 ? -14.959 -3.222 15.126 1.00 69.75 193 GLN A O 1
ATOM 1568 N N . SER A 1 194 ? -13.834 -4.614 13.805 1.00 67.06 194 SER A N 1
ATOM 1569 C CA . SER A 1 194 ? -14.492 -4.081 12.600 1.00 67.06 194 SER A CA 1
ATOM 1570 C C . SER A 1 194 ? -15.878 -4.702 12.445 1.00 67.06 194 SER A C 1
ATOM 1572 O O . SER A 1 194 ? -15.993 -5.913 12.271 1.00 67.06 194 SER A O 1
ATOM 1574 N N . ALA A 1 195 ? -16.930 -3.882 12.488 1.00 66.50 195 ALA A N 1
ATOM 1575 C CA . ALA A 1 195 ? -18.306 -4.358 12.318 1.00 66.50 195 ALA A CA 1
ATOM 1576 C C . ALA A 1 195 ? -18.701 -4.489 10.843 1.00 66.50 195 ALA A C 1
ATOM 1578 O O . ALA A 1 195 ? -19.555 -5.303 10.499 1.00 66.50 195 ALA A O 1
ATOM 1579 N N . HIS A 1 196 ? -18.068 -3.700 9.969 1.00 75.00 196 HIS A N 1
ATOM 1580 C CA . HIS A 1 196 ? -18.320 -3.730 8.534 1.00 75.00 196 HIS A CA 1
ATOM 1581 C C . HIS A 1 196 ? -17.014 -3.603 7.754 1.00 75.00 196 HIS A C 1
ATOM 1583 O O . HIS A 1 196 ? -16.237 -2.664 7.947 1.00 75.00 196 HIS A O 1
ATOM 1589 N N . ILE A 1 197 ? -16.794 -4.546 6.841 1.00 78.44 197 ILE A N 1
ATOM 1590 C CA . ILE A 1 197 ? -15.623 -4.580 5.969 1.00 78.44 197 ILE A CA 1
ATOM 1591 C C . ILE A 1 197 ? -16.088 -4.319 4.544 1.00 78.44 197 ILE A C 1
ATOM 1593 O O . ILE A 1 197 ? -16.969 -5.004 4.030 1.00 78.44 197 ILE A O 1
ATOM 1597 N N . ILE A 1 198 ? -15.496 -3.308 3.916 1.00 77.88 198 ILE A N 1
ATOM 1598 C CA . ILE A 1 198 ? -15.715 -2.982 2.511 1.00 77.88 198 ILE A CA 1
ATOM 1599 C C . ILE A 1 198 ? -14.452 -3.381 1.756 1.00 77.88 198 ILE A C 1
ATOM 1601 O O . ILE A 1 198 ? -13.398 -2.758 1.915 1.00 77.88 198 ILE A O 1
ATOM 1605 N N . ILE A 1 199 ? -14.578 -4.412 0.928 1.00 75.06 199 ILE A N 1
ATOM 1606 C CA . ILE A 1 199 ? -13.531 -4.843 0.003 1.00 75.06 199 ILE A CA 1
ATOM 1607 C C . ILE A 1 199 ? -13.740 -4.093 -1.310 1.00 75.06 199 ILE A C 1
ATOM 1609 O O . ILE A 1 199 ? -14.853 -4.059 -1.838 1.00 75.06 199 ILE A O 1
ATOM 1613 N N . ILE A 1 200 ? -12.683 -3.475 -1.827 1.00 71.94 200 ILE A N 1
ATOM 1614 C CA . ILE A 1 200 ? -12.702 -2.806 -3.129 1.00 71.94 200 ILE A CA 1
ATOM 1615 C C . ILE A 1 200 ? -11.709 -3.541 -4.020 1.00 71.94 200 ILE A C 1
ATOM 1617 O O . ILE A 1 200 ? -10.498 -3.436 -3.821 1.00 71.94 200 ILE A O 1
ATOM 1621 N N . SER A 1 201 ? -12.239 -4.314 -4.964 1.00 69.31 201 SER A N 1
ATOM 1622 C CA . SER A 1 201 ? -11.455 -5.061 -5.940 1.00 69.31 201 SER A CA 1
ATOM 1623 C C . SER A 1 201 ? -12.239 -5.247 -7.238 1.00 69.31 201 SER A C 1
ATOM 1625 O O . SER A 1 201 ? -13.409 -5.627 -7.206 1.00 69.31 201 SER A O 1
ATOM 1627 N N . ALA A 1 202 ? -11.577 -5.013 -8.367 1.00 66.06 202 ALA A N 1
ATOM 1628 C CA . ALA A 1 202 ? -12.025 -5.363 -9.711 1.00 66.06 202 ALA A CA 1
ATOM 1629 C C . ALA A 1 202 ? -11.640 -6.800 -10.088 1.00 66.06 202 ALA A C 1
ATOM 1631 O O . ALA A 1 202 ? -12.028 -7.273 -11.154 1.00 66.06 202 ALA A O 1
ATOM 1632 N N . ASP A 1 203 ? -10.854 -7.468 -9.241 1.00 66.75 203 ASP A N 1
ATOM 1633 C CA . ASP A 1 203 ? -10.444 -8.849 -9.439 1.00 66.75 203 ASP A CA 1
ATOM 1634 C C . ASP A 1 203 ? -11.583 -9.807 -9.065 1.00 66.75 203 ASP A C 1
ATOM 1636 O O . ASP A 1 203 ? -12.123 -9.749 -7.955 1.00 66.75 203 ASP A O 1
ATOM 1640 N N . THR A 1 204 ? -11.956 -10.685 -9.994 1.00 70.62 204 THR A N 1
ATOM 1641 C C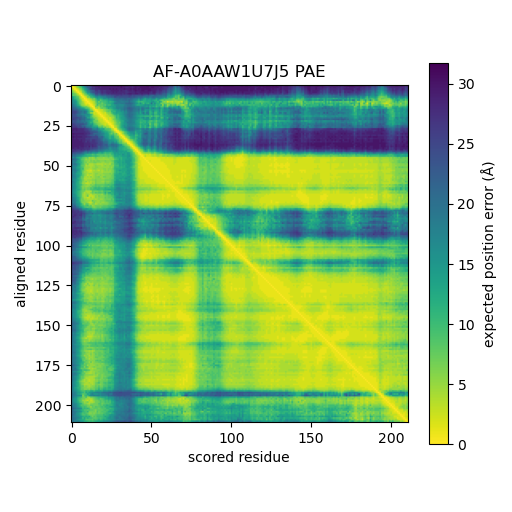A . THR A 1 204 ? -12.989 -11.703 -9.777 1.00 70.62 204 THR A CA 1
ATOM 1642 C C . THR A 1 204 ? -12.557 -12.764 -8.780 1.00 70.62 204 THR A C 1
ATOM 1644 O O . THR A 1 204 ? -13.417 -13.329 -8.103 1.00 70.62 204 THR A O 1
ATOM 1647 N N . ASP A 1 205 ? -11.256 -13.009 -8.640 1.00 72.38 205 ASP A N 1
ATOM 1648 C CA . ASP A 1 205 ? -10.747 -14.033 -7.726 1.00 72.38 205 ASP A CA 1
ATOM 1649 C C . ASP A 1 205 ? -11.027 -13.628 -6.273 1.00 72.38 205 ASP A C 1
ATOM 1651 O O . ASP A 1 205 ? -11.421 -14.455 -5.452 1.00 72.38 205 ASP A O 1
ATOM 1655 N N . VAL A 1 206 ? -11.013 -12.321 -5.987 1.00 72.31 206 VAL A N 1
ATOM 1656 C CA . VAL A 1 206 ? -11.463 -11.765 -4.702 1.00 72.31 206 VAL A CA 1
ATOM 1657 C C . VAL A 1 206 ? -12.937 -12.065 -4.434 1.00 72.31 206 VAL A C 1
ATOM 1659 O O . VAL A 1 206 ? -13.293 -12.373 -3.298 1.00 72.31 206 VAL A O 1
ATOM 1662 N N . PHE A 1 207 ? -13.801 -11.998 -5.452 1.00 69.12 207 PHE A N 1
ATOM 1663 C CA . PHE A 1 207 ? -15.216 -12.338 -5.290 1.00 69.12 207 PHE A CA 1
ATOM 1664 C C . PHE A 1 207 ? -15.397 -13.824 -4.972 1.00 69.12 207 PHE A C 1
ATOM 1666 O O . PHE A 1 207 ? -16.155 -14.152 -4.067 1.00 69.12 207 PHE A O 1
ATOM 1673 N N . VAL A 1 208 ? -14.683 -14.713 -5.669 1.00 69.62 208 VA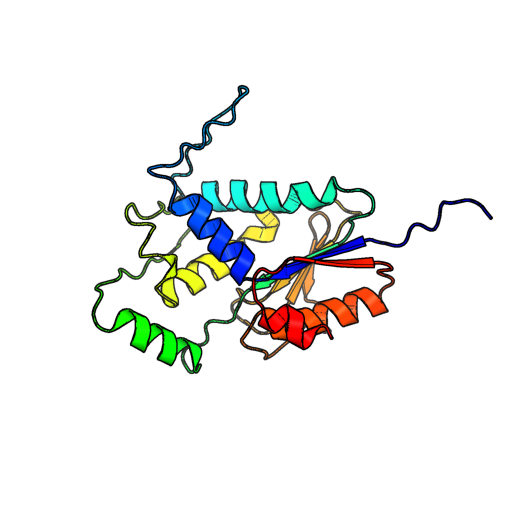L A N 1
ATOM 1674 C CA . VAL A 1 208 ? -14.761 -16.164 -5.429 1.00 69.62 208 VAL A CA 1
ATOM 1675 C C . VAL A 1 208 ? -14.237 -16.526 -4.041 1.00 69.62 208 VAL A C 1
ATOM 1677 O O . VAL A 1 208 ? -14.858 -17.325 -3.351 1.00 69.62 208 VAL A O 1
ATOM 1680 N N . LEU A 1 209 ? -13.125 -15.926 -3.614 1.00 69.56 209 LEU A N 1
ATOM 1681 C CA . LEU A 1 209 ? -12.522 -16.193 -2.307 1.00 69.56 209 LEU A CA 1
ATOM 1682 C C . LEU A 1 209 ? -13.333 -15.618 -1.131 1.00 69.56 209 LEU A C 1
ATOM 1684 O O . LEU A 1 209 ? -13.144 -16.045 0.006 1.00 69.56 209 LEU A O 1
ATOM 1688 N N . ALA A 1 210 ? -14.201 -14.633 -1.383 1.00 66.75 210 ALA A N 1
ATOM 1689 C CA . ALA A 1 210 ? -15.016 -13.979 -0.359 1.00 66.75 210 ALA A CA 1
ATOM 1690 C C . ALA A 1 210 ? -16.351 -14.680 -0.057 1.00 66.75 210 ALA A C 1
ATOM 1692 O O . ALA A 1 210 ? -17.060 -14.233 0.851 1.00 66.75 210 ALA A O 1
ATOM 1693 N N . VAL A 1 211 ? -16.693 -15.733 -0.806 1.00 58.34 211 VAL A N 1
ATOM 1694 C CA . VAL A 1 211 ? -17.905 -16.557 -0.641 1.00 58.34 211 VAL A CA 1
ATOM 1695 C C . VAL A 1 211 ? -17.588 -17.806 0.172 1.00 58.34 211 VAL A C 1
ATOM 1697 O O . VAL A 1 211 ? -18.391 -18.109 1.083 1.00 58.34 211 VAL A O 1
#